Protein 4OKX (pdb70)

Nearest PDB structures (foldseek):
  1z95-assembly1_A  TM=1.003E+00  e=2.872E-34  Homo sapiens
  4okb-assembly1_A  TM=1.003E+00  e=5.045E-34  Homo sapiens
  2axa-assembly1_A  TM=1.001E+00  e=6.379E-34  Homo sapiens
  3rll-assembly1_A  TM=1.000E+00  e=1.631E-33  Homo sapiens
  2q7i-assembly1_A  TM=9.986E-01  e=6.989E-33  Homo sapiens

CATH classification: 1.10.565.10

Structure (mmCIF, N/CA/C/O backbone):
data_4OKX
#
_entry.id   4OKX
#
_cell.length_a   55.861
_cell.length_b   66.674
_cell.length_c   70.291
_cell.angle_alpha   90.00
_cell.angle_beta   90.00
_cell.angle_gamma   90.00
#
_symmetry.space_group_name_H-M   'P 21 21 21'
#
loop_
_entity.id
_entity.type
_entity.pdbx_description
1 polymer 'Androgen receptor'
2 polymer 'co-regulator peptide'
3 non-polymer 'SULFATE ION'
4 non-polymer R-BICALUTAMIDE
5 water water
#
loop_
_atom_site.group_PDB
_atom_site.id
_atom_site.type_symbol
_atom_site.label_atom_id
_atom_site.label_alt_id
_atom_site.label_comp_id
_atom_site.label_asym_id
_atom_site.label_entity_id
_atom_site.label_seq_id
_atom_site.pdbx_PDB_ins_code
_atom_site.Cartn_x
_atom_site.Cartn_y
_atom_site.Cartn_z
_atom_site.occupancy
_atom_site.B_iso_or_equiv
_atom_site.auth_seq_id
_atom_site.auth_comp_id
_atom_site.auth_asym_id
_atom_site.auth_atom_id
_atom_site.pdbx_PDB_model_num
ATOM 1 N N . PRO A 1 2 ? 10.627 27.158 20.808 1.00 43.45 671 PRO A N 1
ATOM 2 C CA . PRO A 1 2 ? 10.923 25.756 20.577 1.00 38.45 671 PRO A CA 1
ATOM 3 C C . PRO A 1 2 ? 12.460 25.573 20.681 1.00 44.37 671 PRO A C 1
ATOM 4 O O . PRO A 1 2 ? 13.162 25.565 19.664 1.00 41.07 671 PRO A O 1
ATOM 8 N N . ILE A 1 3 ? 12.972 25.497 21.903 1.00 38.89 672 ILE A N 1
ATOM 9 C CA . ILE A 1 3 ? 14.425 25.561 22.125 1.00 42.36 672 ILE A CA 1
ATOM 10 C C . ILE A 1 3 ? 15.110 24.294 21.634 1.00 37.58 672 ILE A C 1
ATOM 11 O O . ILE A 1 3 ? 16.196 24.313 21.058 1.00 31.29 672 ILE A O 1
ATOM 16 N N . PHE A 1 4 ? 14.453 23.182 21.863 1.00 37.51 673 PHE A N 1
ATOM 17 C CA . PHE A 1 4 ? 15.075 21.896 21.569 1.00 38.78 673 PHE A CA 1
ATOM 18 C C . PHE A 1 4 ? 15.248 21.706 20.051 1.00 29.32 673 PHE A C 1
ATOM 19 O O . PHE A 1 4 ? 16.230 21.209 19.582 1.00 35.02 673 PHE A O 1
ATOM 27 N N . LEU A 1 5 ? 14.275 22.174 19.298 1.00 32.56 674 LEU A N 1
ATOM 28 C CA . LEU A 1 5 ? 14.245 22.060 17.858 1.00 34.54 674 LEU A CA 1
ATOM 29 C C . LEU A 1 5 ? 15.171 23.055 17.185 1.00 34.55 674 LEU A C 1
ATOM 30 O O . LEU A 1 5 ? 15.761 22.762 16.132 1.00 29.93 674 LEU A O 1
ATOM 35 N N . ASN A 1 6 ? 15.223 24.247 17.753 1.00 30.87 675 ASN A N 1
ATOM 36 C CA . ASN A 1 6 ? 16.208 25.259 17.349 1.00 33.64 675 ASN A CA 1
ATOM 37 C C . ASN A 1 6 ? 17.578 24.602 17.274 1.00 28.97 675 ASN A C 1
ATOM 38 O O . ASN A 1 6 ? 18.243 24.712 16.286 1.00 32.25 675 ASN A O 1
ATOM 43 N N . VAL A 1 7 ? 17.964 23.929 18.366 1.00 26.85 676 VAL A N 1
ATOM 44 C CA . VAL A 1 7 ? 19.259 23.318 18.527 1.00 25.78 676 VAL A CA 1
ATOM 45 C C . VAL A 1 7 ? 19.444 22.192 17.483 1.00 25.39 676 VAL A C 1
ATOM 46 O O . VAL A 1 7 ? 20.480 22.145 16.812 1.00 28.06 676 VAL A O 1
ATOM 50 N N . LEU A 1 8 ? 18.442 21.328 17.326 1.00 28.32 677 LEU A N 1
ATOM 51 C CA . LEU A 1 8 ? 18.492 20.237 16.324 1.00 27.41 677 LEU A CA 1
ATOM 52 C C . LEU A 1 8 ? 18.719 20.788 14.929 1.00 25.82 677 LEU A C 1
ATOM 53 O O . LEU A 1 8 ? 19.535 20.282 14.206 1.00 23.81 677 LEU A O 1
ATOM 58 N N . GLU A 1 9 ? 18.028 21.862 14.575 1.00 29.85 678 GLU A N 1
ATOM 59 C CA . GLU A 1 9 ? 18.180 22.497 13.264 1.00 31.43 678 GLU A CA 1
ATOM 60 C C . GLU A 1 9 ? 19.585 23.084 13.115 1.00 28.41 678 GLU A C 1
ATOM 61 O O . GLU A 1 9 ? 20.238 22.797 12.126 1.00 27.88 678 GLU A O 1
ATOM 67 N N . ALA A 1 10 ? 20.109 23.727 14.167 1.00 29.16 679 ALA A N 1
ATOM 68 C CA . ALA A 1 10 ? 21.398 24.406 14.118 1.00 27.46 679 ALA A CA 1
ATOM 69 C C . ALA A 1 10 ? 22.604 23.457 13.988 1.00 29.49 679 ALA A C 1
ATOM 70 O O . ALA A 1 10 ? 23.634 23.793 13.368 1.00 23.51 679 ALA A O 1
ATOM 72 N N . ILE A 1 11 ? 22.505 22.262 14.593 1.00 29.94 680 ILE A N 1
ATOM 73 C CA . ILE A 1 11 ? 23.647 21.310 14.580 1.00 25.51 680 ILE A CA 1
ATOM 74 C C . ILE A 1 11 ? 23.637 20.293 13.435 1.00 26.46 680 ILE A C 1
ATOM 75 O O . ILE A 1 11 ? 24.562 19.455 13.312 1.00 25.52 680 ILE A O 1
ATOM 80 N N . GLU A 1 12 ? 22.599 20.350 12.605 1.00 28.00 681 GLU A N 1
ATOM 81 C CA . GLU A 1 12 ? 22.345 19.267 11.627 1.00 29.59 681 GLU A CA 1
ATOM 82 C C . GLU A 1 12 ? 23.454 19.311 10.570 1.00 31.73 681 GLU A C 1
ATOM 83 O O . GLU A 1 12 ? 23.739 20.380 10.028 1.00 35.04 681 GLU A O 1
ATOM 89 N N . PRO A 1 13 ? 24.110 18.181 10.294 1.00 29.28 682 PRO A N 1
ATOM 90 C CA . PRO A 1 13 ? 25.214 18.283 9.353 1.00 29.98 682 PRO A CA 1
ATOM 91 C C . PRO A 1 13 ? 24.737 18.719 7.965 1.00 30.32 682 PRO A C 1
ATOM 92 O O . P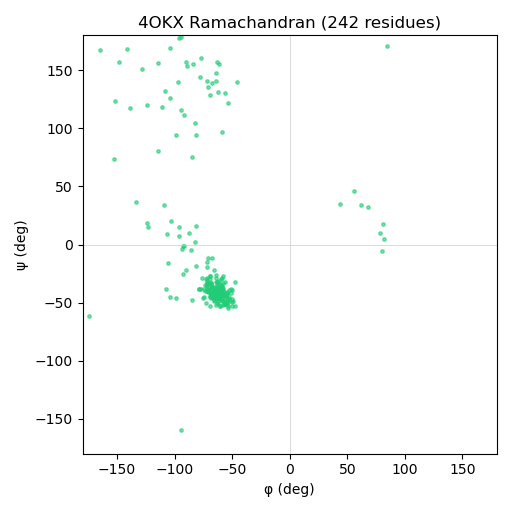RO A 1 13 ? 23.584 18.514 7.639 1.00 30.38 682 PRO A O 1
ATOM 96 N N . GLY A 1 14 ? 25.636 19.292 7.179 1.00 28.38 683 GLY A N 1
ATOM 97 C CA . GLY A 1 14 ? 25.363 19.632 5.818 1.00 31.95 683 GLY A CA 1
ATOM 98 C C . GLY A 1 14 ? 25.824 18.502 4.939 1.00 32.89 683 GLY A C 1
ATOM 99 O O . GLY A 1 14 ? 26.028 17.392 5.413 1.00 28.98 683 GLY A O 1
ATOM 100 N N . VAL A 1 15 ? 26.022 18.827 3.670 1.00 34.42 684 VAL A N 1
ATOM 101 C CA . VAL A 1 15 ? 26.418 17.895 2.581 1.00 33.31 684 VAL A CA 1
ATOM 102 C C . VAL A 1 15 ? 27.760 17.219 2.758 1.00 30.31 684 VAL A C 1
ATOM 103 O O . VAL A 1 15 ? 28.730 17.839 3.136 1.00 32.83 684 VAL A O 1
ATOM 107 N N . VAL A 1 16 ? 27.790 15.903 2.574 1.00 28.96 685 VAL A N 1
ATOM 108 C CA . VAL A 1 16 ? 29.008 15.115 2.646 1.00 24.21 685 VAL A CA 1
ATOM 109 C C . VAL A 1 16 ? 29.121 14.375 1.302 1.00 24.56 685 VAL A C 1
ATOM 110 O O . VAL A 1 16 ? 28.223 13.634 0.919 1.00 22.09 685 VAL A O 1
ATOM 114 N N . CYS A 1 17 ? 30.193 14.618 0.567 1.00 22.92 686 CYS A N 1
ATOM 115 C CA . CYS A 1 17 ? 30.522 13.889 -0.613 1.00 26.77 686 CYS A CA 1
ATOM 116 C C . CYS A 1 17 ? 31.418 12.657 -0.244 1.00 26.97 686 CYS A C 1
ATOM 117 O O . CYS A 1 17 ? 32.049 12.595 0.828 1.00 25.01 686 CYS A O 1
ATOM 120 N N . ALA A 1 18 ? 31.389 11.678 -1.125 1.00 25.01 687 ALA A N 1
ATOM 121 C CA . ALA A 1 18 ? 32.057 10.404 -0.980 1.00 27.41 687 ALA A CA 1
ATOM 122 C C . ALA A 1 18 ? 33.425 10.448 -1.613 1.00 28.30 687 ALA A C 1
ATOM 123 O O . ALA A 1 18 ? 34.266 9.674 -1.246 1.00 29.58 687 ALA A O 1
ATOM 125 N N . GLY A 1 19 ? 33.622 11.318 -2.594 1.00 30.95 688 GLY A N 1
ATOM 126 C CA . GLY A 1 19 ? 34.872 11.344 -3.345 1.00 30.83 688 GLY A CA 1
ATOM 127 C C . GLY A 1 19 ? 34.939 10.293 -4.445 1.00 35.06 688 GLY A C 1
ATOM 128 O O . GLY A 1 19 ? 36.035 9.988 -4.943 1.00 31.05 688 GLY A O 1
ATOM 129 N N . HIS A 1 20 ? 33.771 9.746 -4.830 1.00 31.82 689 HIS A N 1
ATOM 130 C CA . HIS A 1 20 ? 33.703 8.661 -5.798 1.00 31.15 689 HIS A CA 1
ATOM 131 C C . HIS A 1 20 ? 34.053 9.111 -7.225 1.00 30.63 689 HIS A C 1
ATOM 132 O O . HIS A 1 20 ? 33.570 10.151 -7.672 1.00 26.75 689 HIS A O 1
ATOM 139 N N . ASP A 1 21 ? 34.866 8.337 -7.951 1.00 33.01 690 ASP A N 1
ATOM 140 C CA . ASP A 1 21 ? 35.154 8.714 -9.359 1.00 39.96 690 ASP A CA 1
ATOM 141 C C . ASP A 1 21 ? 34.006 8.208 -10.236 1.00 36.71 690 ASP A C 1
ATOM 142 O O . ASP A 1 21 ? 33.897 7.013 -10.492 1.00 36.38 690 ASP A O 1
ATOM 147 N N . ASN A 1 22 ? 33.134 9.107 -10.674 1.00 42.00 691 ASN A N 1
ATOM 148 C CA . ASN A 1 22 ? 31.950 8.688 -11.452 1.00 43.74 691 ASN A CA 1
ATOM 149 C C . ASN A 1 22 ? 32.280 8.443 -12.953 1.00 47.33 691 ASN A C 1
ATOM 150 O O . ASN A 1 22 ? 31.388 8.400 -13.777 1.00 49.83 691 ASN A O 1
ATOM 155 N N . ASN A 1 23 ? 33.549 8.312 -13.303 1.00 49.29 692 ASN A N 1
ATOM 156 C CA . ASN A 1 23 ? 33.962 7.928 -14.667 1.00 54.04 692 ASN A CA 1
ATOM 157 C C . ASN A 1 23 ? 34.458 6.494 -14.718 1.00 51.99 692 ASN A C 1
ATOM 158 O O . ASN A 1 23 ? 34.630 5.931 -15.797 1.00 54.22 692 ASN A O 1
ATOM 163 N N . GLN A 1 24 ? 34.766 5.922 -13.567 1.00 48.58 693 GLN A N 1
ATOM 164 C CA . GLN A 1 24 ? 35.096 4.503 -13.543 1.00 56.30 693 GLN A CA 1
ATOM 165 C C . GLN A 1 24 ? 33.761 3.798 -13.648 1.00 51.08 693 GLN A C 1
ATOM 166 O O . GLN A 1 24 ? 32.716 4.412 -13.382 1.00 43.15 693 GLN A O 1
ATOM 172 N N . PRO A 1 25 ? 33.776 2.518 -14.043 1.00 46.99 694 PRO A N 1
ATOM 173 C CA . PRO A 1 25 ? 32.489 1.926 -14.195 1.00 49.23 694 PRO A CA 1
ATOM 174 C C . PRO A 1 25 ? 32.066 1.308 -12.879 1.00 45.07 694 PRO A C 1
ATOM 175 O O . PRO A 1 25 ? 32.878 0.931 -12.031 1.00 48.72 694 PRO A O 1
ATOM 179 N N . ASP A 1 26 ? 30.777 1.214 -12.699 1.00 47.09 695 ASP A N 1
ATOM 180 C CA . ASP A 1 26 ? 30.257 0.657 -11.488 1.00 42.16 695 ASP A CA 1
ATOM 181 C C . ASP A 1 26 ? 30.737 -0.766 -11.277 1.00 50.08 695 ASP A C 1
ATOM 182 O O . ASP A 1 26 ? 30.204 -1.706 -11.866 1.00 56.90 695 ASP A O 1
ATOM 187 N N . SER A 1 27 ? 31.789 -0.891 -10.475 1.00 48.53 696 SER A N 1
ATOM 188 C CA . SER A 1 27 ? 32.310 -2.182 -10.042 1.00 44.68 696 SER A CA 1
ATOM 189 C C . SER A 1 27 ? 32.105 -2.309 -8.537 1.00 47.28 696 SER A C 1
ATOM 190 O O . SER A 1 27 ? 31.973 -1.296 -7.819 1.00 37.12 696 SER A O 1
ATOM 193 N N . PHE A 1 28 ? 32.049 -3.547 -8.064 1.00 46.01 697 PHE A N 1
ATOM 194 C CA . PHE A 1 28 ? 31.848 -3.822 -6.654 1.00 44.02 697 PHE A CA 1
ATOM 195 C C . PHE A 1 28 ? 32.880 -3.109 -5.792 1.00 42.46 697 PHE A C 1
ATOM 196 O O . PHE A 1 28 ? 32.537 -2.486 -4.785 1.00 38.80 697 PHE A O 1
ATOM 204 N N . ALA A 1 29 ? 34.137 -3.196 -6.217 1.00 39.98 698 ALA A N 1
ATOM 205 C CA . ALA A 1 29 ? 35.253 -2.770 -5.424 1.00 42.08 698 ALA A CA 1
ATOM 206 C C . ALA A 1 29 ? 35.277 -1.244 -5.338 1.00 40.94 698 ALA A C 1
ATOM 207 O O . ALA A 1 29 ? 35.520 -0.666 -4.270 1.00 36.96 698 ALA A O 1
ATOM 209 N N . ALA A 1 30 ? 34.975 -0.605 -6.461 1.00 40.62 699 ALA A N 1
ATOM 210 C CA . ALA A 1 30 ? 34.915 0.850 -6.559 1.00 38.47 699 ALA A CA 1
ATOM 211 C C . ALA A 1 30 ? 33.751 1.407 -5.767 1.00 36.40 699 ALA A C 1
ATOM 212 O O . ALA A 1 30 ? 33.893 2.428 -5.059 1.00 35.88 699 ALA A O 1
ATOM 214 N N . LEU A 1 31 ? 32.590 0.764 -5.883 1.00 34.71 700 LEU A N 1
ATOM 215 C CA . LEU A 1 31 ? 31.416 1.300 -5.235 1.00 33.61 700 LEU A CA 1
ATOM 216 C C . LEU A 1 31 ? 31.592 1.149 -3.726 1.00 33.33 700 LEU A C 1
ATOM 217 O O . LEU A 1 31 ? 31.346 2.076 -2.993 1.00 27.86 700 LEU A O 1
ATOM 222 N N . LEU A 1 32 ? 32.049 -0.022 -3.282 1.00 30.59 701 LEU A N 1
ATOM 223 C CA . LEU A 1 32 ? 32.190 -0.241 -1.865 1.00 33.81 701 LEU A CA 1
ATOM 224 C C . LEU A 1 32 ? 33.347 0.512 -1.223 1.00 29.08 701 LEU A C 1
ATOM 225 O O . LEU A 1 32 ? 33.251 0.860 -0.069 1.00 29.34 701 LEU A O 1
ATOM 230 N N . SER A 1 33 ? 34.411 0.765 -1.976 1.00 29.83 702 SER A N 1
ATOM 231 C CA . SER A 1 33 ? 35.510 1.542 -1.479 1.00 31.46 702 SER A CA 1
ATOM 232 C C . SER A 1 33 ? 35.056 2.994 -1.244 1.00 30.42 702 SER A C 1
ATOM 233 O O . SER A 1 33 ? 35.380 3.547 -0.228 1.00 26.82 702 SER A O 1
ATOM 236 N N . SER A 1 34 ? 34.232 3.561 -2.124 1.00 29.25 703 SER A N 1
ATOM 237 C CA . SER A 1 34 ? 33.657 4.853 -1.871 1.00 26.58 703 SER A CA 1
ATOM 238 C C . SER A 1 34 ? 32.640 4.818 -0.746 1.00 25.07 703 SER A C 1
ATOM 239 O O . SER A 1 34 ? 32.620 5.717 0.037 1.00 22.72 703 SER A O 1
ATOM 242 N N . LEU A 1 35 ? 31.816 3.773 -0.653 1.00 23.27 704 LEU A N 1
ATOM 243 C CA . LEU A 1 35 ? 30.887 3.685 0.465 1.00 24.96 704 LEU A CA 1
ATOM 244 C C . LEU A 1 35 ? 31.592 3.658 1.827 1.00 24.43 704 LEU A C 1
ATOM 245 O O . LEU A 1 35 ? 31.112 4.228 2.790 1.00 19.85 704 LEU A O 1
ATOM 250 N N . ASN A 1 36 ? 32.695 2.935 1.899 1.00 26.35 705 ASN A N 1
ATOM 251 C CA . ASN A 1 36 ? 33.507 2.849 3.116 1.00 25.41 705 ASN A CA 1
ATOM 252 C C . ASN A 1 36 ? 34.144 4.196 3.420 1.00 23.37 705 ASN A C 1
ATOM 253 O O . ASN A 1 36 ? 34.179 4.629 4.558 1.00 23.96 705 ASN A O 1
ATOM 258 N N . GLU A 1 37 ? 34.622 4.871 2.403 1.00 25.91 706 GLU A N 1
ATOM 259 C CA . GLU A 1 37 ? 35.147 6.227 2.608 1.00 26.42 706 GLU A CA 1
ATOM 260 C C . GLU A 1 37 ? 34.058 7.19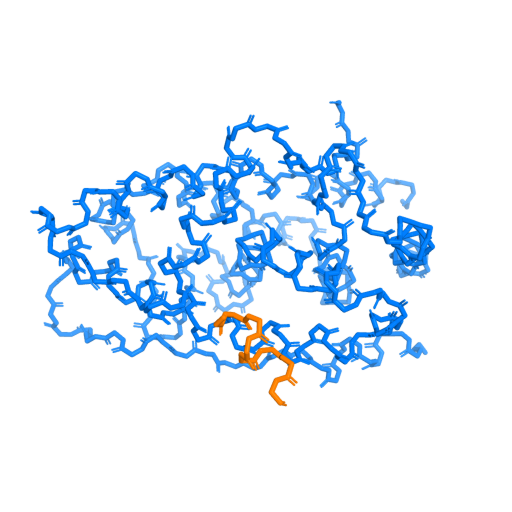4 3.075 1.00 25.68 706 GLU A C 1
ATOM 261 O O . GLU A 1 37 ? 34.288 8.008 3.980 1.00 21.53 706 GLU A O 1
ATOM 267 N N . LEU A 1 38 ? 32.876 7.114 2.465 1.00 23.72 707 LEU A N 1
ATOM 268 C CA . LEU A 1 38 ? 31.756 7.976 2.847 1.00 22.83 707 LEU A CA 1
ATOM 269 C C . LEU A 1 38 ? 31.361 7.686 4.256 1.00 25.00 707 LEU A C 1
ATOM 270 O O . LEU A 1 38 ? 31.044 8.607 5.011 1.00 23.61 707 LEU A O 1
ATOM 275 N N . GLY A 1 39 ? 31.443 6.400 4.647 1.00 21.06 708 GLY A N 1
ATOM 276 C CA . GLY A 1 39 ? 31.097 6.024 6.005 1.00 21.77 708 GLY A CA 1
ATOM 277 C C . GLY A 1 39 ? 31.990 6.744 7.013 1.00 21.42 708 GLY A C 1
ATOM 278 O O . GLY A 1 39 ? 31.495 7.234 8.009 1.00 24.07 708 GLY A O 1
ATOM 279 N N . GLU A 1 40 ? 33.290 6.836 6.751 1.00 23.65 709 GLU A N 1
ATOM 280 C CA . GLU A 1 40 ? 34.198 7.528 7.664 1.00 24.19 709 GLU A CA 1
ATOM 281 C C . GLU A 1 40 ? 33.926 9.020 7.716 1.00 22.80 709 GLU A C 1
ATOM 282 O O . GLU A 1 40 ? 34.018 9.619 8.751 1.00 23.06 709 GLU A O 1
ATOM 288 N N . ARG A 1 41 ? 33.641 9.590 6.563 1.00 23.64 710 ARG A N 1
ATOM 289 C CA . ARG A 1 41 ? 33.334 11.009 6.423 1.00 23.84 710 ARG A CA 1
ATOM 290 C C . ARG A 1 41 ? 32.073 11.345 7.127 1.00 22.27 710 ARG A C 1
ATOM 291 O O . ARG A 1 41 ? 32.026 12.344 7.876 1.00 21.85 710 ARG A O 1
ATOM 299 N N . GLN A 1 42 ? 31.068 10.474 7.028 1.00 22.76 711 GLN A N 1
ATOM 300 C CA . GLN A 1 42 ? 29.847 10.662 7.829 1.00 22.24 711 GLN A CA 1
ATOM 301 C C . GLN A 1 42 ? 30.038 10.419 9.329 1.00 22.90 711 GLN A C 1
ATOM 302 O O . GLN A 1 42 ? 29.463 11.118 10.126 1.00 22.91 711 GLN A O 1
ATOM 308 N N . LEU A 1 43 ? 30.830 9.427 9.722 1.00 22.33 712 LEU A N 1
ATOM 309 C CA . LEU A 1 43 ? 31.118 9.273 11.150 1.00 23.26 712 LEU A CA 1
ATOM 310 C C . LEU A 1 43 ? 31.652 10.634 11.735 1.00 21.92 712 LEU A C 1
ATOM 311 O O . LEU A 1 43 ? 31.206 11.104 12.779 1.00 21.50 712 LEU A O 1
ATOM 316 N N . VAL A 1 44 ? 32.564 11.259 11.014 1.00 24.55 713 VAL A N 1
ATOM 317 C CA . VAL A 1 44 ? 33.164 12.538 11.504 1.00 24.41 713 VAL A CA 1
ATOM 318 C C . VAL A 1 44 ? 32.060 13.526 11.814 1.00 23.55 713 VAL A C 1
ATOM 319 O O . VAL A 1 44 ? 32.045 14.144 12.869 1.00 21.42 713 VAL A O 1
ATOM 323 N N . HIS A 1 45 ? 31.133 13.695 10.886 1.00 25.03 714 HIS A N 1
ATOM 324 C CA . HIS A 1 45 ? 30.053 14.620 11.108 1.00 25.78 714 HIS A CA 1
ATOM 325 C C . HIS A 1 45 ? 29.105 14.158 12.195 1.00 25.37 714 HIS A C 1
ATOM 326 O O . HIS A 1 45 ? 28.503 15.011 12.895 1.00 22.03 714 HIS A O 1
ATOM 333 N N . VAL A 1 46 ? 28.892 12.837 12.315 1.00 22.59 715 VAL A N 1
ATOM 334 C CA . VAL A 1 46 ? 27.929 12.335 13.352 1.00 20.66 715 VAL A CA 1
ATOM 335 C C . VAL A 1 46 ? 28.495 12.624 14.773 1.00 20.93 715 VAL A C 1
ATOM 336 O O . VAL A 1 46 ? 27.790 13.021 15.685 1.00 22.12 715 VAL A O 1
ATOM 340 N N . VAL A 1 47 ? 29.809 12.507 14.921 1.00 23.37 716 VAL A N 1
ATOM 341 C CA . VAL A 1 47 ? 30.507 12.795 16.178 1.00 23.41 716 VAL A CA 1
ATOM 342 C C . VAL A 1 47 ? 30.316 14.269 16.617 1.00 25.31 716 VAL A C 1
ATOM 343 O O . VAL A 1 47 ? 29.824 14.565 17.730 1.00 23.63 716 VAL A O 1
ATOM 347 N N . LYS A 1 48 ? 30.623 15.177 15.712 1.00 27.37 717 LYS A N 1
ATOM 348 C CA . LYS A 1 48 ? 30.422 16.626 15.980 1.00 26.38 717 LYS A CA 1
ATOM 349 C C . LYS A 1 48 ? 28.989 16.998 16.281 1.00 25.76 717 LYS A C 1
ATOM 350 O O . LYS A 1 48 ? 28.727 17.756 17.198 1.00 26.11 717 LYS A O 1
ATOM 356 N N . TRP A 1 49 ? 28.067 16.435 15.516 1.00 23.74 718 TRP A N 1
ATOM 357 C CA . TRP A 1 49 ? 26.636 16.506 15.771 1.00 23.95 718 TRP A CA 1
ATOM 358 C C . TRP A 1 49 ? 26.278 16.039 17.160 1.00 24.06 718 TRP A C 1
ATOM 359 O O . TRP A 1 49 ? 25.652 16.742 17.933 1.00 22.17 718 TRP A O 1
ATOM 370 N N . ALA A 1 50 ? 26.689 14.849 17.495 1.00 23.06 719 ALA A N 1
ATOM 371 C CA . ALA A 1 50 ? 26.241 14.230 18.714 1.00 21.44 719 ALA A CA 1
ATOM 372 C C . ALA A 1 50 ? 26.758 14.927 19.954 1.00 24.83 719 ALA A C 1
ATOM 373 O O . ALA A 1 50 ? 26.034 15.069 20.933 1.00 25.48 719 ALA A O 1
ATOM 375 N N . LYS A 1 51 ? 28.003 15.401 19.883 1.00 24.34 720 LYS A N 1
ATOM 376 C CA . LYS A 1 51 ? 28.648 16.127 21.010 1.00 26.19 720 LYS A CA 1
ATOM 377 C C . LYS A 1 51 ? 27.964 17.464 21.307 1.00 24.99 720 LYS A C 1
ATOM 378 O O . LYS A 1 51 ? 28.021 17.936 22.415 1.00 29.88 720 LYS A O 1
ATOM 384 N N . ALA A 1 52 ? 27.248 17.999 20.336 1.00 23.85 721 ALA A N 1
ATOM 385 C CA . ALA A 1 52 ? 26.447 19.207 20.464 1.00 23.11 721 ALA A CA 1
ATOM 386 C C . ALA A 1 52 ? 24.951 18.977 20.757 1.00 25.71 721 ALA A C 1
ATOM 387 O O . ALA A 1 52 ? 24.144 19.943 20.759 1.00 23.34 721 ALA A O 1
ATOM 389 N N . LEU A 1 53 ? 24.560 17.717 21.007 1.00 21.32 722 LEU A N 1
ATOM 390 C CA . LEU A 1 53 ? 23.190 17.409 21.265 1.00 23.69 722 LEU A CA 1
ATOM 391 C C . LEU A 1 53 ? 22.826 17.786 22.659 1.00 22.14 722 LEU A C 1
ATOM 392 O O . LEU A 1 53 ? 23.595 17.582 23.560 1.00 27.26 722 LEU A O 1
ATOM 397 N N . PRO A 1 54 ? 21.603 18.268 22.868 1.00 27.35 723 PRO A N 1
ATOM 398 C CA . PRO A 1 54 ? 21.202 18.503 24.263 1.00 29.20 723 PRO A CA 1
ATOM 399 C C . PRO A 1 54 ? 21.352 17.301 25.203 1.00 29.49 723 PRO A C 1
ATOM 400 O O . PRO A 1 54 ? 20.795 16.223 24.953 1.00 25.66 723 PRO A O 1
ATOM 404 N N . GLY A 1 55 ? 22.145 17.515 26.249 1.00 26.47 724 GLY A N 1
ATOM 405 C CA . GLY A 1 55 ? 22.429 16.524 27.289 1.00 29.77 724 GLY A CA 1
ATOM 406 C C . GLY A 1 55 ? 23.463 15.452 27.023 1.00 26.73 724 GLY A C 1
ATOM 407 O O . GLY A 1 55 ? 23.743 14.665 27.904 1.00 28.70 724 GLY A O 1
ATOM 408 N N . PHE A 1 56 ? 24.019 15.367 25.805 1.00 31.25 725 PHE A N 1
ATOM 409 C CA . PHE A 1 56 ? 24.828 14.198 25.413 1.00 26.28 725 PHE A CA 1
ATOM 410 C C . PHE A 1 56 ? 26.061 14.068 26.289 1.00 33.98 725 PHE A C 1
ATOM 411 O O . PHE A 1 56 ? 26.479 12.949 26.651 1.00 30.53 725 PHE A O 1
ATOM 419 N N . ARG A 1 57 ? 26.637 15.211 26.636 1.00 35.59 726 ARG A N 1
ATOM 420 C CA . ARG A 1 57 ? 27.888 15.245 27.425 1.00 38.99 726 ARG A CA 1
ATOM 421 C C . ARG A 1 57 ? 27.688 14.815 28.883 1.00 32.78 726 ARG A C 1
ATOM 422 O O . ARG A 1 57 ? 28.679 14.575 29.563 1.00 37.45 726 ARG A O 1
ATOM 430 N N . ASN A 1 58 ? 26.427 14.700 29.315 1.00 32.97 727 ASN A N 1
ATOM 431 C CA . ASN A 1 58 ? 26.047 14.116 30.610 1.00 35.96 727 ASN A CA 1
ATOM 432 C C . ASN A 1 58 ? 26.407 12.648 30.695 1.00 34.61 727 ASN A C 1
ATOM 433 O O . ASN A 1 58 ? 26.571 12.140 31.769 1.00 37.92 727 ASN A O 1
ATOM 438 N N . LEU A 1 59 ? 26.486 11.967 29.551 1.00 34.23 728 LEU A N 1
ATOM 439 C CA . LEU A 1 59 ? 26.950 10.590 29.481 1.00 33.19 728 LEU A CA 1
ATOM 440 C C . LEU A 1 59 ? 28.433 10.460 29.824 1.00 35.94 728 LEU A C 1
ATOM 441 O O . LEU A 1 59 ? 29.251 11.239 29.331 1.00 37.92 728 LEU A O 1
ATOM 446 N N . HIS A 1 60 ? 28.770 9.424 30.586 1.00 35.65 729 HIS A N 1
ATOM 447 C CA . HIS A 1 60 ? 30.134 8.973 30.669 1.00 36.28 729 HIS A CA 1
ATOM 448 C C . HIS A 1 60 ? 30.747 8.901 29.256 1.00 38.37 729 HIS A C 1
ATOM 449 O O . HIS A 1 60 ? 30.108 8.458 28.292 1.00 31.77 729 HIS A O 1
ATOM 456 N N . VAL A 1 61 ? 31.999 9.309 29.159 1.00 34.36 730 VAL A N 1
ATOM 457 C CA . VAL A 1 61 ? 32.675 9.462 27.894 1.00 38.90 730 VAL A CA 1
ATOM 458 C C . VAL A 1 61 ? 32.728 8.161 27.134 1.00 41.07 730 VAL A C 1
ATOM 459 O O . VAL A 1 61 ? 32.682 8.163 25.905 1.00 39.22 730 VAL A O 1
ATOM 463 N N . ASP A 1 62 ? 32.872 7.052 27.863 1.00 37.12 731 ASP A N 1
ATOM 464 C CA . ASP A 1 62 ? 32.956 5.761 27.206 1.00 38.91 731 ASP A CA 1
ATOM 465 C C . ASP A 1 62 ? 31.600 5.383 26.592 1.00 33.23 731 ASP A C 1
ATOM 466 O O . ASP A 1 62 ? 31.560 4.636 25.623 1.00 28.53 731 ASP A O 1
ATOM 471 N N . ASP A 1 63 ? 30.530 5.859 27.217 1.00 30.27 732 ASP A N 1
ATOM 472 C CA . ASP A 1 63 ? 29.185 5.551 26.781 1.00 29.63 732 ASP A CA 1
ATOM 473 C C . ASP A 1 63 ? 28.834 6.427 25.570 1.00 28.68 732 ASP A C 1
ATOM 474 O O . ASP A 1 63 ? 28.168 5.953 24.658 1.00 30.06 732 ASP A O 1
ATOM 479 N N . GLN A 1 64 ? 29.271 7.681 25.576 1.00 25.32 733 GLN A N 1
ATOM 480 C CA . GLN A 1 64 ? 29.208 8.518 24.393 1.00 26.66 733 GLN A CA 1
ATOM 481 C C . GLN A 1 64 ? 29.808 7.799 23.187 1.00 27.52 733 GLN A C 1
ATOM 482 O O . GLN A 1 64 ? 29.182 7.697 22.143 1.00 25.65 733 GLN A O 1
ATOM 488 N N . MET A 1 65 ? 31.029 7.304 23.327 1.00 26.49 734 MET A N 1
ATOM 489 C CA . MET A 1 65 ? 31.714 6.645 22.228 1.00 29.15 734 MET A CA 1
ATOM 490 C C . MET A 1 65 ? 31.013 5.377 21.764 1.00 26.84 734 MET A C 1
ATOM 491 O O . MET A 1 65 ? 30.951 5.123 20.569 1.00 23.93 734 MET A O 1
ATOM 496 N N . ALA A 1 66 ? 30.529 4.585 22.705 1.00 24.67 735 ALA A N 1
ATOM 497 C CA . ALA A 1 66 ? 29.852 3.336 22.393 1.00 24.21 735 ALA A CA 1
ATOM 498 C C . ALA A 1 66 ? 28.556 3.584 21.618 1.00 23.57 735 ALA A C 1
ATOM 499 O O . ALA A 1 66 ? 28.288 2.942 20.630 1.00 23.89 735 ALA A O 1
ATOM 501 N N . VAL A 1 67 ? 27.723 4.454 22.165 1.00 22.83 736 VAL A N 1
ATOM 502 C CA . VAL A 1 67 ? 26.393 4.756 21.611 1.00 23.84 736 VAL A CA 1
ATOM 503 C C . VAL A 1 67 ? 26.542 5.281 20.176 1.00 23.87 736 VAL A C 1
ATOM 504 O O . VAL A 1 67 ? 25.752 4.923 19.288 1.00 22.20 736 VAL A O 1
ATOM 508 N N . ILE A 1 68 ? 27.556 6.115 19.930 1.00 20.58 737 ILE A N 1
ATOM 509 C CA . ILE A 1 68 ? 27.815 6.610 18.557 1.00 22.17 737 ILE A CA 1
ATOM 510 C C . ILE A 1 68 ? 28.235 5.465 17.663 1.00 22.70 737 ILE A C 1
ATOM 511 O O . ILE A 1 68 ? 27.736 5.313 16.540 1.00 22.92 737 ILE A O 1
ATOM 516 N N . GLN A 1 69 ? 29.178 4.636 18.124 1.00 22.45 738 GLN A N 1
ATOM 517 C CA . GLN A 1 69 ? 29.600 3.528 17.285 1.00 22.36 738 GLN A CA 1
ATOM 518 C C . GLN A 1 69 ? 28.501 2.488 17.023 1.00 20.95 738 GLN A C 1
ATOM 519 O O . GLN A 1 69 ? 28.359 2.021 15.896 1.00 23.53 738 GLN A O 1
ATOM 525 N N . TYR A 1 70 ? 27.678 2.174 18.005 1.00 22.77 739 TYR A N 1
ATOM 526 C CA . TYR A 1 70 ? 26.621 1.165 17.818 1.00 23.55 739 TYR A CA 1
ATOM 527 C C . TYR A 1 70 ? 25.529 1.666 16.898 1.00 25.17 739 TYR A C 1
ATOM 528 O O . TYR A 1 70 ? 25.005 0.943 16.057 1.00 24.64 739 TYR A O 1
ATOM 537 N N . SER A 1 71 ? 25.162 2.927 17.058 1.00 23.97 740 SER A N 1
ATOM 538 C CA . SER A 1 71 ? 24.038 3.448 16.301 1.00 22.15 740 SER A CA 1
ATOM 539 C C . SER A 1 71 ? 24.389 4.119 14.951 1.00 22.32 740 SER A C 1
ATOM 540 O O . SER A 1 71 ? 23.448 4.529 14.220 1.00 23.14 740 SER A O 1
ATOM 543 N N . LEU A 1 72 ? 25.679 4.183 14.607 1.00 19.79 741 LEU A N 1
ATOM 544 C CA . LEU A 1 72 ? 26.150 4.888 13.415 1.00 20.07 741 LEU A CA 1
ATOM 545 C C . LEU A 1 72 ? 25.430 4.388 12.142 1.00 23.28 741 LEU A C 1
ATOM 546 O O . LEU A 1 72 ? 24.998 5.204 11.353 1.00 22.34 741 LEU A O 1
ATOM 551 N N . MET A 1 73 ? 25.399 3.074 11.911 1.00 21.94 742 MET A N 1
ATOM 552 C CA . MET A 1 73 ? 24.690 2.508 10.712 1.00 22.19 742 MET A CA 1
ATOM 553 C C . MET A 1 73 ? 23.257 3.029 10.545 1.00 20.55 742 MET A C 1
ATOM 554 O O . MET A 1 73 ? 22.888 3.518 9.450 1.00 20.70 742 MET A O 1
ATOM 559 N N . GLY A 1 74 ? 22.493 2.960 11.641 1.00 19.70 743 GLY A N 1
ATOM 560 C CA . GLY A 1 74 ? 21.107 3.357 11.710 1.00 20.36 743 GLY A CA 1
ATOM 561 C C . GLY A 1 74 ? 20.904 4.838 11.444 1.00 20.29 743 GLY A C 1
ATOM 562 O O . GLY A 1 74 ? 19.958 5.277 10.726 1.00 22.21 743 GLY A O 1
ATOM 563 N N . LEU A 1 75 ? 21.794 5.627 12.016 1.00 18.40 744 LEU A N 1
ATOM 564 C CA . LEU A 1 75 ? 21.741 7.066 11.822 1.00 18.15 744 LEU A CA 1
ATOM 565 C C . LEU A 1 75 ? 21.964 7.363 10.367 1.00 17.72 744 LEU A C 1
ATOM 566 O O . LEU A 1 75 ? 21.259 8.218 9.817 1.00 20.46 744 LEU A O 1
ATOM 571 N N . MET A 1 76 ? 22.899 6.671 9.748 1.00 18.54 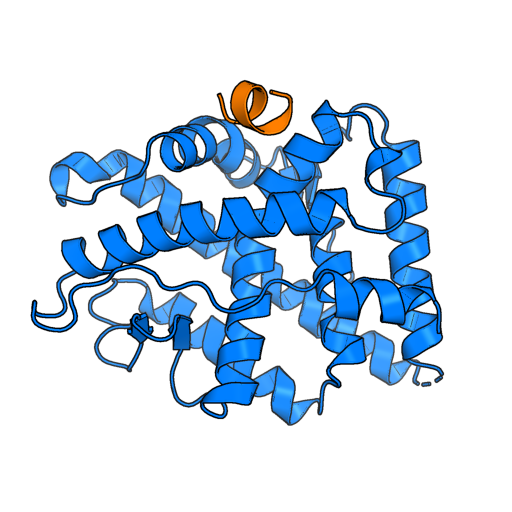745 MET A N 1
ATOM 572 C CA . MET A 1 76 ? 23.241 6.938 8.367 1.00 21.59 745 MET A CA 1
ATOM 573 C C . MET A 1 76 ? 22.134 6.464 7.391 1.00 21.49 745 MET A C 1
ATOM 574 O O . MET A 1 76 ? 21.864 7.138 6.410 1.00 17.65 745 MET A O 1
ATOM 579 N N . VAL A 1 77 ? 21.480 5.330 7.728 1.00 18.77 746 VAL A N 1
ATOM 580 C CA . VAL A 1 77 ? 20.423 4.816 6.961 1.00 18.62 746 VAL A CA 1
ATOM 581 C C . VAL A 1 77 ? 19.270 5.742 6.995 1.00 21.85 746 VAL A C 1
ATOM 582 O O . VAL A 1 77 ? 18.732 6.016 5.941 1.00 23.90 746 VAL A O 1
ATOM 586 N N . PHE A 1 78 ? 18.880 6.200 8.182 1.00 20.64 747 PHE A N 1
ATOM 587 C CA . PHE A 1 78 ? 17.733 7.058 8.354 1.00 19.63 747 PHE A CA 1
ATOM 588 C C . PHE A 1 78 ? 17.920 8.436 7.683 1.00 24.26 747 PHE A C 1
ATOM 589 O O . PHE A 1 78 ? 16.988 8.986 7.028 1.00 21.88 747 PHE A O 1
ATOM 597 N N . ALA A 1 79 ? 19.137 8.990 7.792 1.00 23.53 748 ALA A N 1
ATOM 598 C CA . ALA A 1 79 ? 19.394 10.277 7.195 1.00 22.09 748 ALA A CA 1
ATOM 599 C C . ALA A 1 79 ? 19.446 10.077 5.681 1.00 24.00 748 ALA A C 1
ATOM 600 O O . ALA A 1 79 ? 19.043 10.935 4.936 1.00 26.20 748 ALA A O 1
ATOM 602 N N . MET A 1 80 ? 19.948 8.955 5.224 1.00 24.68 749 MET A N 1
ATOM 603 C CA . MET A 1 80 ? 20.051 8.757 3.799 1.00 29.35 749 MET A CA 1
ATOM 604 C C . MET A 1 80 ? 18.657 8.622 3.193 1.00 34.51 749 MET A C 1
ATOM 605 O O . MET A 1 80 ? 18.400 9.182 2.113 1.00 26.35 749 MET A O 1
ATOM 610 N N . GLY A 1 81 ? 17.755 7.901 3.890 1.00 30.23 750 GLY A N 1
ATOM 611 C CA . GLY A 1 81 ? 16.390 7.773 3.424 1.00 33.16 750 GLY A CA 1
ATOM 612 C C . GLY A 1 81 ? 15.720 9.115 3.279 1.00 30.99 750 GLY A C 1
ATOM 613 O O . GLY A 1 81 ? 15.009 9.360 2.280 1.00 28.49 750 GLY A O 1
ATOM 614 N N . TRP A 1 82 ? 15.968 10.000 4.245 1.00 30.11 751 TRP A N 1
ATOM 615 C CA . TRP A 1 82 ? 15.454 11.359 4.199 1.00 29.84 751 TRP A CA 1
ATOM 616 C C . TRP A 1 82 ? 15.993 12.137 3.005 1.00 34.74 751 TRP A C 1
ATOM 617 O O . TRP A 1 82 ? 15.212 12.801 2.306 1.00 29.12 751 TRP A O 1
ATOM 628 N N . ARG A 1 83 ? 17.320 12.115 2.822 1.00 30.88 752 ARG A N 1
ATOM 629 C CA . ARG A 1 83 ? 17.934 12.771 1.662 1.00 32.43 752 ARG A CA 1
ATOM 630 C C . ARG A 1 83 ? 17.342 12.296 0.359 1.00 28.74 752 ARG A C 1
ATOM 631 O O . ARG A 1 83 ? 17.186 13.077 -0.571 1.00 32.70 752 ARG A O 1
ATOM 639 N N . SER A 1 84 ? 17.129 10.990 0.265 1.00 32.61 753 SER A N 1
ATOM 640 C CA . SER A 1 84 ? 16.603 10.369 -0.935 1.00 31.95 753 SER A CA 1
ATOM 641 C C . SER A 1 84 ? 15.193 10.897 -1.263 1.00 38.77 753 SER A C 1
ATOM 642 O O . SER A 1 84 ? 14.833 11.047 -2.457 1.00 35.99 753 SER A O 1
ATOM 645 N N . PHE A 1 85 ? 14.425 11.140 -0.196 1.00 35.45 754 PHE A N 1
ATOM 646 C CA . PHE A 1 85 ? 13.098 11.709 -0.241 1.00 37.51 754 PHE A CA 1
ATOM 647 C C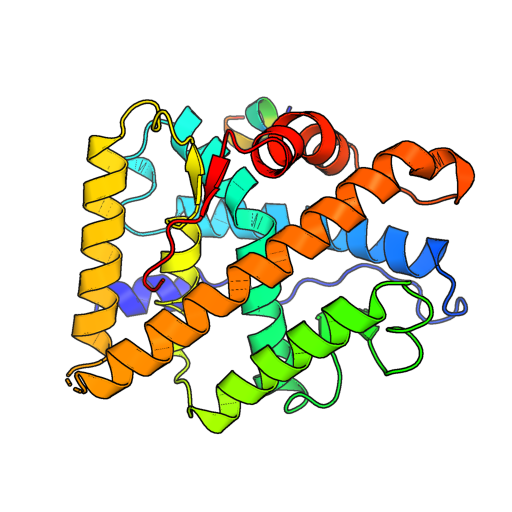 . PHE A 1 85 ? 13.104 13.168 -0.648 1.00 44.37 754 PHE A C 1
ATOM 648 O O . PHE A 1 85 ? 12.390 13.551 -1.551 1.00 48.75 754 PHE A O 1
ATOM 656 N N . THR A 1 86 ? 13.887 14.001 0.032 1.00 44.30 755 THR A N 1
ATOM 657 C CA . THR A 1 86 ? 13.755 15.409 -0.189 1.00 46.69 755 THR A CA 1
ATOM 658 C C . THR A 1 86 ? 14.511 15.827 -1.443 1.00 45.35 755 THR A C 1
ATOM 659 O O . THR A 1 86 ? 14.285 16.911 -1.923 1.00 45.94 755 THR A O 1
ATOM 663 N N . ASN A 1 87 ? 15.445 15.014 -1.928 1.00 46.70 756 ASN A N 1
ATOM 664 C CA . ASN A 1 87 ? 16.267 15.415 -3.076 1.00 43.02 756 ASN A CA 1
ATOM 665 C C . ASN A 1 87 ? 15.733 14.814 -4.343 1.00 39.88 756 ASN A C 1
ATOM 666 O O . ASN A 1 87 ? 15.649 15.485 -5.362 1.00 47.54 756 ASN A O 1
ATOM 671 N N . VAL A 1 88 ? 15.416 13.535 -4.304 1.00 37.30 757 VAL A N 1
ATOM 672 C CA . VAL A 1 88 ? 15.055 12.822 -5.512 1.00 41.40 757 VAL A CA 1
ATOM 673 C C . VAL A 1 88 ? 13.711 12.188 -5.357 1.00 38.98 757 VAL A C 1
ATOM 674 O O . VAL A 1 88 ? 13.374 11.293 -6.093 1.00 35.71 757 VAL A O 1
ATOM 678 N N . ASN A 1 89 ? 12.923 12.647 -4.395 1.00 41.08 758 ASN A N 1
ATOM 679 C CA . ASN A 1 89 ? 11.635 12.002 -4.145 1.00 46.12 758 ASN A CA 1
ATOM 680 C C . ASN A 1 89 ? 11.614 10.496 -4.135 1.00 38.05 758 ASN A C 1
ATOM 681 O O . ASN A 1 89 ? 10.637 9.909 -4.554 1.00 35.82 758 ASN A O 1
ATOM 686 N N . SER A 1 90 ? 12.699 9.880 -3.652 1.00 35.56 759 SER A N 1
ATOM 687 C CA . SER A 1 90 ? 12.816 8.436 -3.398 1.00 32.49 759 SER A CA 1
ATOM 688 C C . SER A 1 90 ? 13.066 7.587 -4.633 1.00 33.64 759 SER A C 1
ATOM 689 O O . SER A 1 90 ? 13.032 6.352 -4.570 1.00 38.24 759 SER A O 1
ATOM 692 N N . ALA A 1 91 ? 13.358 8.211 -5.766 1.00 37.05 760 ALA A N 1
ATOM 693 C CA . ALA A 1 91 ? 13.569 7.426 -7.000 1.00 38.70 760 ALA A CA 1
ATOM 694 C C . ALA A 1 91 ? 14.867 6.630 -6.945 1.00 36.33 760 ALA A C 1
ATOM 695 O O . ALA A 1 91 ? 14.964 5.544 -7.518 1.00 33.85 760 ALA A O 1
ATOM 697 N N . MET A 1 92 ? 15.879 7.183 -6.269 1.00 35.53 761 MET A N 1
ATOM 698 C CA . MET A 1 92 ? 17.175 6.525 -6.197 1.00 32.91 761 MET A CA 1
ATOM 699 C C . MET A 1 92 ? 17.703 6.736 -4.789 1.00 29.89 761 MET A C 1
ATOM 700 O O . MET A 1 92 ? 17.165 7.535 -4.057 1.00 25.44 761 MET A O 1
ATOM 705 N N . LEU A 1 93 ? 18.761 6.019 -4.425 1.00 30.23 762 LEU A N 1
ATOM 706 C CA . LEU A 1 93 ? 19.333 6.147 -3.079 1.00 30.03 762 LEU A CA 1
ATOM 707 C C . LEU A 1 93 ? 20.435 7.204 -3.135 1.00 28.02 762 LEU A C 1
ATOM 708 O O . LEU A 1 93 ? 21.479 7.027 -3.804 1.00 28.37 762 LEU A O 1
ATOM 713 N N . TYR A 1 94 ? 20.156 8.335 -2.480 1.00 25.23 763 TYR A N 1
ATOM 714 C CA . TYR A 1 94 ? 21.065 9.472 -2.454 1.00 23.68 763 TYR A CA 1
ATOM 715 C C . TYR A 1 94 ? 22.127 9.301 -1.319 1.00 20.69 763 TYR A C 1
ATOM 716 O O . TYR A 1 94 ? 22.066 9.949 -0.312 1.00 24.13 763 TYR A O 1
ATOM 725 N N . PHE A 1 95 ? 23.099 8.453 -1.500 1.00 21.13 764 PHE A N 1
ATOM 726 C CA . PHE A 1 95 ? 24.078 8.320 -0.430 1.00 23.31 764 PHE A CA 1
ATOM 727 C C . PHE A 1 95 ? 24.823 9.681 -0.266 1.00 22.30 764 PHE A C 1
ATOM 728 O O . PHE A 1 95 ? 25.094 10.133 0.820 1.00 24.70 764 PHE A O 1
ATOM 736 N N . ALA A 1 96 ? 25.100 10.317 -1.378 1.00 23.44 765 ALA A N 1
ATOM 737 C CA . ALA A 1 96 ? 25.781 11.593 -1.420 1.00 21.87 765 ALA A CA 1
ATOM 738 C C . ALA A 1 96 ? 25.585 12.167 -2.777 1.00 22.22 765 ALA A C 1
ATOM 739 O O . ALA A 1 96 ? 25.195 11.450 -3.666 1.00 22.68 765 ALA A O 1
ATOM 741 N N . PRO A 1 97 ? 25.912 13.475 -2.969 1.00 24.74 766 PRO A N 1
ATOM 742 C CA . PRO A 1 97 ? 25.719 14.074 -4.282 1.00 25.14 766 PRO A CA 1
ATOM 743 C C . PRO A 1 97 ? 26.484 13.392 -5.376 1.00 28.73 766 PRO A C 1
ATOM 744 O O . PRO A 1 97 ? 25.950 13.330 -6.488 1.00 26.84 766 PRO A O 1
ATOM 748 N N . ASP A 1 98 ? 27.707 12.899 -5.073 1.00 26.27 767 ASP A N 1
ATOM 749 C CA . ASP A 1 98 ? 28.550 12.161 -6.022 1.00 25.75 767 ASP A CA 1
ATOM 750 C C . ASP A 1 98 ? 28.470 10.619 -5.944 1.00 25.80 767 ASP A C 1
ATOM 751 O O . ASP A 1 98 ? 29.360 9.901 -6.454 1.00 25.64 767 ASP A O 1
ATOM 756 N N . LEU A 1 99 ? 27.446 10.099 -5.260 1.00 25.90 768 LEU A N 1
ATOM 757 C CA . LEU A 1 99 ? 27.274 8.667 -5.093 1.00 25.87 768 LEU A CA 1
ATOM 758 C C . LEU A 1 99 ? 25.802 8.358 -4.912 1.00 27.04 768 LEU A C 1
ATOM 759 O O . LEU A 1 99 ? 25.329 8.061 -3.795 1.00 27.34 768 LEU A O 1
ATOM 764 N N . VAL A 1 100 ? 25.095 8.464 -6.033 1.00 30.18 769 VAL A N 1
ATOM 765 C CA . VAL A 1 100 ? 23.657 8.228 -6.114 1.00 27.58 769 VAL A CA 1
ATOM 766 C C . VAL A 1 100 ? 23.489 6.871 -6.768 1.00 27.52 769 VAL A C 1
ATOM 767 O O . VAL A 1 100 ? 24.024 6.600 -7.855 1.00 26.58 769 VAL A O 1
ATOM 771 N N . PHE A 1 101 ? 22.754 6.013 -6.088 1.00 26.36 770 PHE A N 1
ATOM 772 C CA . PHE A 1 101 ? 22.560 4.635 -6.510 1.00 28.50 770 PHE A CA 1
ATOM 773 C C . PHE A 1 101 ? 21.290 4.505 -7.319 1.00 29.03 770 PHE A C 1
ATOM 774 O O . PHE A 1 101 ? 20.217 4.766 -6.825 1.00 32.02 770 PHE A O 1
ATOM 782 N N . ASN A 1 102 ? 21.446 4.141 -8.581 1.00 32.24 771 ASN A N 1
ATOM 783 C CA . ASN A 1 102 ? 20.304 3.730 -9.413 1.00 31.17 771 ASN A CA 1
ATOM 784 C C . ASN A 1 102 ? 20.213 2.234 -9.326 1.00 32.15 771 ASN A C 1
ATOM 785 O O . ASN A 1 102 ? 21.071 1.562 -8.636 1.00 28.96 771 ASN A O 1
ATOM 790 N N . GLU A 1 103 ? 19.211 1.664 -10.001 1.00 32.50 772 GLU A N 1
ATOM 791 C CA . GLU A 1 103 ? 18.984 0.239 -9.889 1.00 34.77 772 GLU A CA 1
ATOM 792 C C . GLU A 1 103 ? 20.185 -0.585 -10.113 1.00 34.11 772 GLU A C 1
ATOM 793 O O . GLU A 1 103 ? 20.367 -1.578 -9.418 1.00 37.41 772 GLU A O 1
ATOM 799 N N . TYR A 1 104 ? 20.976 -0.209 -11.115 1.00 32.60 773 TYR A N 1
ATOM 800 C CA . TYR A 1 104 ? 22.101 -1.006 -11.533 1.00 33.25 773 TYR A CA 1
ATOM 801 C C . TYR A 1 104 ? 23.211 -1.011 -10.464 1.00 33.45 773 TYR A C 1
ATOM 802 O O . TYR A 1 104 ? 23.979 -1.971 -10.322 1.00 35.27 773 TYR A O 1
ATOM 811 N N . ARG A 1 105 ? 23.351 0.132 -9.799 1.00 30.68 774 ARG A N 1
ATOM 812 C CA . ARG A 1 105 ? 24.402 0.307 -8.809 1.00 30.62 774 ARG A CA 1
ATOM 813 C C . ARG A 1 105 ? 24.029 -0.542 -7.618 1.00 27.84 774 ARG A C 1
ATOM 814 O O . ARG A 1 105 ? 24.862 -1.237 -7.036 1.00 31.43 774 ARG A O 1
ATOM 822 N N . MET A 1 106 ? 22.761 -0.520 -7.291 1.00 28.16 775 MET A N 1
ATOM 823 C CA . MET A 1 106 ? 22.201 -1.412 -6.281 1.00 33.27 775 MET A CA 1
ATOM 824 C C . MET A 1 106 ? 22.553 -2.848 -6.495 1.00 33.20 775 MET A C 1
ATOM 825 O O . MET A 1 106 ? 22.857 -3.518 -5.519 1.00 29.55 775 MET A O 1
ATOM 830 N N . HIS A 1 107 ? 22.554 -3.297 -7.767 1.00 34.03 776 HIS A N 1
ATOM 831 C CA A HIS A 1 107 ? 22.915 -4.669 -8.103 0.50 31.38 776 HIS A CA 1
ATOM 832 C CA B HIS A 1 107 ? 22.890 -4.676 -8.096 0.50 33.80 776 HIS A CA 1
ATOM 833 C C . HIS A 1 107 ? 24.388 -4.866 -8.040 1.00 32.19 776 HIS A C 1
ATOM 834 O O . HIS A 1 107 ? 24.859 -5.861 -7.497 1.00 33.28 776 HIS A O 1
ATOM 847 N N . LYS A 1 108 ? 25.125 -3.942 -8.637 1.00 33.37 777 LYS A N 1
ATOM 848 C CA . LYS A 1 108 ? 26.594 -4.043 -8.631 1.00 34.90 777 LYS A CA 1
ATOM 849 C C . LYS A 1 108 ? 27.226 -4.009 -7.227 1.00 35.95 777 LYS A C 1
ATOM 850 O O . LYS A 1 108 ? 28.278 -4.621 -7.012 1.00 34.39 777 LYS A O 1
ATOM 856 N N . SER A 1 109 ? 26.593 -3.288 -6.303 1.00 34.90 778 SER A N 1
ATOM 857 C CA . SER A 1 109 ? 27.063 -3.223 -4.893 1.00 35.50 778 SER A CA 1
ATOM 858 C C . SER A 1 109 ? 26.844 -4.510 -4.091 1.00 38.23 778 SER A C 1
ATOM 859 O O . SER A 1 109 ? 27.428 -4.670 -3.003 1.00 35.35 778 SER A O 1
ATOM 862 N N . ARG A 1 110 ? 25.993 -5.404 -4.620 1.00 39.27 779 ARG A N 1
ATOM 863 C CA . ARG A 1 110 ? 25.700 -6.706 -4.030 1.00 37.86 779 ARG A CA 1
ATOM 864 C C . ARG A 1 110 ? 24.936 -6.485 -2.714 1.00 43.68 779 ARG A C 1
ATOM 865 O O . ARG A 1 110 ? 25.033 -7.280 -1.777 1.00 38.35 779 ARG A O 1
ATOM 873 N N . MET A 1 111 ? 24.146 -5.410 -2.690 1.00 43.08 780 MET A N 1
ATOM 874 C CA . MET A 1 111 ? 23.352 -5.041 -1.538 1.00 41.26 780 MET A CA 1
ATOM 875 C C . MET A 1 111 ? 21.956 -4.711 -1.970 1.00 39.79 780 MET A C 1
ATOM 876 O O . MET A 1 111 ? 21.308 -3.798 -1.407 1.00 44.19 780 MET A O 1
ATOM 881 N N . TYR A 1 112 ? 21.441 -5.431 -2.963 1.00 42.00 781 TYR A N 1
ATOM 882 C CA . TYR A 1 112 ? 20.179 -5.006 -3.581 1.00 36.36 781 TYR A CA 1
ATOM 883 C C . TYR A 1 112 ? 19.024 -5.137 -2.611 1.00 33.88 781 TYR A C 1
ATOM 884 O O . TYR A 1 112 ? 18.163 -4.227 -2.489 1.00 30.38 781 TYR A O 1
ATOM 893 N N . SER A 1 113 ? 18.947 -6.257 -1.898 1.00 37.55 782 SER A N 1
ATOM 894 C CA . SER A 1 113 ? 17.766 -6.417 -1.031 1.00 40.49 782 SER A CA 1
ATOM 895 C C . SER A 1 113 ? 17.750 -5.321 0.004 1.00 36.83 782 SER A C 1
ATOM 896 O O . SER A 1 113 ? 16.733 -4.698 0.230 1.00 38.05 782 SER A O 1
ATOM 899 N N . GLN A 1 114 ? 18.894 -5.029 0.600 1.00 39.41 783 GLN A N 1
ATOM 900 C CA . GLN A 1 114 ? 18.928 -3.913 1.577 1.00 37.68 783 GLN A CA 1
ATOM 901 C C . GLN A 1 114 ? 18.621 -2.578 0.922 1.00 31.86 783 GLN A C 1
ATOM 902 O O . GLN A 1 114 ? 17.874 -1.771 1.486 1.00 29.86 783 GLN A O 1
ATOM 908 N N . CYS A 1 115 ? 19.153 -2.352 -0.288 1.00 30.98 784 CYS A N 1
ATOM 909 C CA . CYS A 1 115 ? 18.828 -1.112 -1.017 1.00 34.35 784 CYS A CA 1
ATOM 910 C C . CYS A 1 115 ? 17.331 -0.902 -1.183 1.00 28.34 784 CYS A C 1
ATOM 911 O O . CYS A 1 115 ? 16.775 0.217 -0.995 1.00 31.76 784 CYS A O 1
ATOM 914 N N . VAL A 1 116 ? 16.640 -1.996 -1.506 1.00 35.43 785 VAL A N 1
ATOM 915 C CA . VAL A 1 116 ? 15.194 -1.930 -1.738 1.00 32.66 785 VAL A CA 1
ATOM 916 C C . VAL A 1 116 ? 14.476 -1.615 -0.421 1.00 29.22 785 VAL A C 1
ATOM 917 O O . VAL A 1 116 ? 13.507 -0.834 -0.368 1.00 37.82 785 VAL A O 1
ATOM 921 N N . ARG A 1 117 ? 14.980 -2.165 0.671 1.00 28.71 786 ARG A N 1
ATOM 922 C CA . ARG A 1 117 ? 14.419 -1.785 1.998 1.00 31.85 786 ARG A CA 1
ATOM 923 C C . ARG A 1 117 ? 14.622 -0.307 2.271 1.00 28.06 786 ARG A C 1
ATOM 924 O O . ARG A 1 117 ? 13.684 0.444 2.666 1.00 26.71 786 ARG A O 1
ATOM 932 N N . MET A 1 118 ? 15.815 0.178 1.939 1.00 27.78 787 MET A N 1
ATOM 933 C CA . MET A 1 118 ? 16.112 1.607 2.240 1.00 25.68 787 MET A CA 1
ATOM 934 C C . MET A 1 118 ? 15.253 2.557 1.425 1.00 25.15 787 MET A C 1
ATOM 935 O O . MET A 1 118 ? 14.776 3.554 1.972 1.00 24.54 787 MET A O 1
ATOM 940 N N . ARG A 1 119 ? 15.003 2.317 0.140 1.00 29.53 788 ARG A N 1
ATOM 941 C CA . ARG A 1 119 ? 14.033 3.178 -0.580 1.00 32.35 788 ARG A CA 1
ATOM 942 C C . ARG A 1 119 ? 12.569 3.034 -0.178 1.00 28.65 788 ARG A C 1
ATOM 943 O O . ARG A 1 119 ? 11.834 4.008 -0.236 1.00 33.51 788 ARG A O 1
ATOM 951 N N . HIS A 1 120 ? 12.169 1.879 0.308 1.00 33.54 789 HIS A N 1
ATOM 952 C CA . HIS A 1 120 ? 10.864 1.744 0.956 1.00 41.88 789 HIS A CA 1
ATOM 953 C C . HIS A 1 120 ? 10.789 2.786 2.116 1.00 37.79 789 HIS A C 1
ATOM 954 O O . HIS A 1 120 ? 9.893 3.674 2.178 1.00 36.30 789 HIS A O 1
ATOM 961 N N . LEU A 1 121 ? 11.821 2.756 2.963 1.00 35.28 790 LEU A N 1
ATOM 962 C CA . LEU A 1 121 ? 11.960 3.677 4.119 1.00 31.23 790 LEU A CA 1
ATOM 963 C C . LEU A 1 121 ? 11.906 5.080 3.657 1.00 33.03 790 LEU A C 1
ATOM 964 O O . LEU A 1 121 ? 11.201 5.952 4.231 1.00 30.12 790 LEU A O 1
ATOM 969 N N . SER A 1 122 ? 12.674 5.342 2.601 1.00 32.36 791 SER A N 1
ATOM 970 C CA . SER A 1 122 ? 12.610 6.648 1.995 1.00 33.92 791 SER A CA 1
ATOM 971 C C . SER A 1 122 ? 11.151 6.944 1.600 1.00 33.72 791 SER A C 1
ATOM 972 O O . SER A 1 122 ? 10.677 8.043 1.773 1.00 27.52 791 SER A O 1
ATOM 975 N N . GLN A 1 123 ? 10.439 5.992 1.019 1.00 39.34 792 GLN A N 1
ATOM 976 C CA . GLN A 1 123 ? 9.065 6.357 0.559 1.00 42.91 792 GLN A CA 1
ATOM 977 C C . GLN A 1 123 ? 8.216 6.782 1.753 1.00 40.72 792 GLN A C 1
ATOM 978 O O . GLN A 1 123 ? 7.615 7.892 1.796 1.00 41.82 792 GLN A O 1
ATOM 984 N N . GLU A 1 124 ? 8.365 6.007 2.820 1.00 43.38 793 GLU A N 1
ATOM 985 C CA . GLU A 1 124 ? 7.643 6.262 4.067 1.00 37.36 793 GLU A CA 1
ATOM 986 C C . GLU A 1 124 ? 7.698 7.689 4.517 1.00 38.43 793 GLU A C 1
ATOM 987 O O . GLU A 1 124 ? 6.723 8.234 5.127 1.00 34.14 793 GLU A O 1
ATOM 993 N N . PHE A 1 125 ? 8.813 8.350 4.225 1.00 33.12 794 PHE A N 1
ATOM 994 C CA . PHE A 1 125 ? 8.918 9.720 4.620 1.00 29.88 794 PHE A CA 1
ATOM 995 C C . PHE A 1 125 ? 7.852 10.600 3.951 1.00 33.27 794 PHE A C 1
ATOM 996 O O . PHE A 1 125 ? 7.365 11.606 4.538 1.00 37.57 794 PHE A O 1
ATOM 1004 N N . GLY A 1 126 ? 7.538 10.268 2.709 1.00 35.80 795 GLY A N 1
ATOM 1005 C CA . GLY A 1 126 ? 6.553 11.040 1.913 1.00 36.22 795 GLY A CA 1
ATOM 1006 C C . GLY A 1 126 ? 5.148 10.542 2.237 1.00 35.13 795 GLY A C 1
ATOM 1007 O O . GLY A 1 126 ? 4.257 11.363 2.518 1.00 42.82 795 GLY A O 1
ATOM 1008 N N . TRP A 1 127 ? 4.970 9.216 2.232 1.00 31.66 796 TRP A N 1
ATOM 1009 C CA . TRP A 1 127 ? 3.702 8.589 2.599 1.00 39.84 796 TRP A CA 1
ATOM 1010 C C . TRP A 1 127 ? 3.185 9.150 3.920 1.00 48.84 796 TRP A C 1
ATOM 1011 O O . TRP A 1 127 ? 2.025 9.589 3.994 1.00 44.91 796 TRP A O 1
ATOM 1022 N N . LEU A 1 128 ? 4.038 9.211 4.950 1.00 42.49 797 LEU A N 1
ATOM 1023 C CA . LEU A 1 128 ? 3.539 9.560 6.283 1.00 37.18 797 LEU A CA 1
ATOM 1024 C C . LEU A 1 128 ? 3.512 11.009 6.395 1.00 33.86 797 LEU A C 1
ATOM 1025 O O . LEU A 1 128 ? 3.100 11.523 7.408 1.00 34.07 797 LEU A O 1
ATOM 1030 N N . GLN A 1 129 ? 4.007 11.708 5.383 1.00 36.69 798 GLN A N 1
ATOM 1031 C CA . GLN A 1 129 ? 4.190 13.175 5.462 1.00 35.08 798 GLN A CA 1
ATOM 1032 C C . GLN A 1 129 ? 5.039 13.598 6.642 1.00 36.44 798 GLN A C 1
ATOM 1033 O O . GLN A 1 129 ? 4.758 14.601 7.327 1.00 41.70 798 GLN A O 1
ATOM 1039 N N . ILE A 1 130 ? 6.148 12.906 6.839 1.00 37.36 799 ILE A N 1
ATOM 1040 C CA . ILE A 1 130 ? 7.062 13.319 7.900 1.00 33.41 799 ILE A CA 1
ATOM 1041 C C . ILE A 1 130 ? 7.508 14.741 7.748 1.00 31.19 799 ILE A C 1
ATOM 1042 O O . ILE A 1 130 ? 8.004 15.141 6.706 1.00 37.33 799 ILE A O 1
ATOM 1047 N N . THR A 1 131 ? 7.410 15.501 8.821 1.00 34.73 800 THR A N 1
ATOM 1048 C CA . THR A 1 131 ? 7.913 16.842 8.805 1.00 38.17 800 THR A CA 1
ATOM 1049 C C . THR A 1 131 ? 9.412 16.842 9.097 1.00 40.20 800 THR A C 1
ATOM 1050 O O . THR A 1 131 ? 9.917 15.922 9.774 1.00 41.55 800 THR A O 1
ATOM 1054 N N . PRO A 1 132 ? 10.111 17.890 8.622 1.00 39.75 801 PRO A N 1
ATOM 1055 C CA . PRO A 1 132 ? 11.533 18.122 8.946 1.00 37.51 801 PRO A CA 1
ATOM 1056 C C . PRO A 1 132 ? 11.812 18.068 10.435 1.00 35.57 801 PRO A C 1
ATOM 1057 O O . PRO A 1 132 ? 12.819 17.527 10.876 1.00 33.05 801 PRO A O 1
ATOM 1061 N N . GLN A 1 133 ? 10.894 18.594 11.225 1.00 37.59 802 GLN A N 1
ATOM 1062 C CA . GLN A 1 133 ? 11.072 18.658 12.658 1.00 34.91 802 GLN A C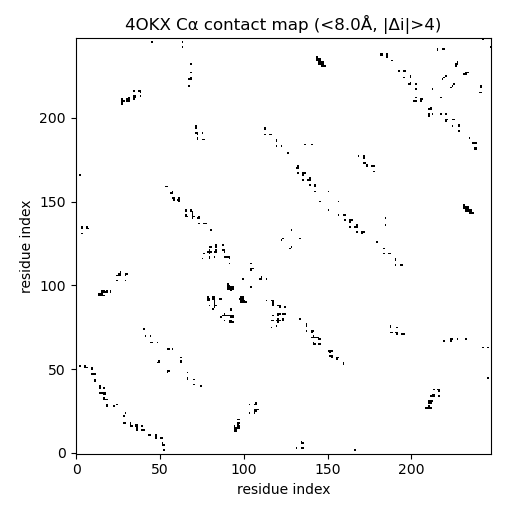A 1
ATOM 1063 C C . GLN A 1 133 ? 10.896 17.263 13.322 1.00 30.86 802 GLN A C 1
ATOM 1064 O O . GLN A 1 133 ? 11.602 16.939 14.292 1.00 26.16 802 GLN A O 1
ATOM 1070 N N . GLU A 1 134 ? 9.992 16.463 12.777 1.00 31.28 803 GLU A N 1
ATOM 1071 C CA . GLU A 1 134 ? 9.796 15.074 13.230 1.00 30.45 803 GLU A CA 1
ATOM 1072 C C . GLU A 1 134 ? 11.007 14.222 12.837 1.00 26.91 803 GLU A C 1
ATOM 1073 O O . GLU A 1 134 ? 11.452 13.439 13.618 1.00 29.03 803 GLU A O 1
ATOM 1079 N N . PHE A 1 135 ? 11.497 14.371 11.607 1.00 24.33 804 PHE A N 1
ATOM 1080 C CA . PHE A 1 135 ? 12.743 13.737 11.153 1.00 25.15 804 PHE A CA 1
ATOM 1081 C C . PHE A 1 135 ? 13.923 14.001 12.073 1.00 25.35 804 PHE A C 1
ATOM 1082 O O . PHE A 1 135 ? 14.624 13.073 12.434 1.00 24.63 804 PHE A O 1
ATOM 1090 N N . LEU A 1 136 ? 14.141 15.261 12.457 1.00 25.73 805 LEU A N 1
ATOM 1091 C CA . LEU A 1 136 ? 15.220 15.599 13.312 1.00 25.84 805 LEU A CA 1
ATOM 1092 C C . LEU A 1 136 ? 15.118 14.978 14.709 1.00 26.16 805 LEU A C 1
ATOM 1093 O O . LEU A 1 136 ? 16.132 14.465 15.225 1.00 24.49 805 LEU A O 1
ATOM 1098 N N . CYS A 1 137 ? 13.932 15.055 15.324 1.00 23.92 806 CYS A N 1
ATOM 1099 C CA A CYS A 1 137 ? 13.749 14.485 16.648 0.50 25.33 806 CYS A CA 1
ATOM 1100 C CA B CYS A 1 137 ? 13.675 14.416 16.611 0.50 25.30 806 CYS A CA 1
ATOM 1101 C C . CYS A 1 137 ? 13.850 12.953 16.592 1.00 23.54 806 CYS A C 1
ATOM 1102 O O . CYS A 1 137 ? 14.391 12.363 17.519 1.00 23.88 806 CYS A O 1
ATOM 1107 N N . MET A 1 138 ? 13.355 12.348 15.516 1.00 21.17 807 MET A N 1
ATOM 1108 C CA . MET A 1 138 ? 13.465 10.922 15.355 1.00 24.36 807 MET A CA 1
ATOM 1109 C C . MET A 1 138 ? 14.936 10.508 15.132 1.00 22.66 807 MET A C 1
ATOM 1110 O O . MET A 1 138 ? 15.378 9.481 15.657 1.00 20.85 807 MET A O 1
ATOM 1115 N N . LYS A 1 139 ? 15.687 11.299 14.370 1.00 22.67 808 LYS A N 1
ATOM 1116 C CA . LYS A 1 139 ? 17.063 10.975 14.116 1.00 20.04 808 LYS A CA 1
ATOM 1117 C C . LYS A 1 139 ? 17.875 11.006 15.432 1.00 20.37 808 LYS A C 1
ATOM 1118 O O . LYS A 1 139 ? 18.665 10.119 15.721 1.00 19.59 808 LYS A O 1
ATOM 1124 N N . ALA A 1 140 ? 17.637 12.024 16.242 1.00 21.00 809 ALA A N 1
ATOM 1125 C CA . ALA A 1 140 ? 18.280 12.181 17.529 1.00 21.80 809 ALA A CA 1
ATOM 1126 C C . ALA A 1 140 ? 17.913 10.996 18.434 1.00 21.27 809 ALA A C 1
ATOM 1127 O O . ALA A 1 140 ? 18.787 10.470 19.088 1.00 21.11 809 ALA A O 1
ATOM 1129 N N . LEU A 1 141 ? 16.641 10.556 18.460 1.00 22.44 810 LEU A N 1
ATOM 1130 C CA . LEU A 1 141 ? 16.270 9.280 19.165 1.00 21.70 810 LEU A CA 1
ATOM 1131 C C . LEU A 1 141 ? 17.063 8.057 18.711 1.00 21.92 810 LEU A C 1
ATOM 1132 O O . LEU A 1 141 ? 17.449 7.261 19.539 1.00 26.82 810 LEU A O 1
ATOM 1137 N N . LEU A 1 142 ? 17.316 7.891 17.438 1.00 22.65 811 LEU A N 1
ATOM 1138 C CA . LEU A 1 142 ? 18.063 6.741 16.959 1.00 24.29 811 LEU A CA 1
ATOM 1139 C C . LEU A 1 142 ? 19.435 6.649 17.602 1.00 22.54 811 LEU A C 1
ATOM 1140 O O . LEU A 1 142 ? 19.988 5.600 17.710 1.00 26.63 811 LEU A O 1
ATOM 1145 N N . LEU A 1 143 ? 19.986 7.769 18.005 1.00 22.40 812 LEU A N 1
ATOM 1146 C CA . LEU A 1 143 ? 21.257 7.747 18.716 1.00 23.13 812 LEU A CA 1
ATOM 1147 C C . LEU A 1 143 ? 21.096 7.013 20.057 1.00 21.56 812 LEU A C 1
ATOM 1148 O O . LEU A 1 143 ? 22.019 6.411 20.515 1.00 23.89 812 LEU A O 1
ATOM 1153 N N . PHE A 1 144 ? 19.901 7.037 20.657 1.00 21.62 813 PHE A N 1
ATOM 1154 C CA . PHE A 1 144 ? 19.696 6.478 21.947 1.00 21.56 813 PHE A CA 1
ATOM 1155 C C . PHE A 1 144 ? 18.854 5.181 21.883 1.00 20.95 813 PHE A C 1
ATOM 1156 O O . PHE A 1 144 ? 18.132 4.861 22.808 1.00 21.63 813 PHE A O 1
ATOM 1164 N N . SER A 1 145 ? 19.044 4.435 20.820 1.00 19.37 814 SER A N 1
ATOM 1165 C CA . SER A 1 145 ? 18.237 3.239 20.511 1.00 20.72 814 SER A CA 1
ATOM 1166 C C . SER A 1 145 ? 18.971 1.932 20.335 1.00 21.26 814 SER A C 1
ATOM 1167 O O . SER A 1 145 ? 18.355 0.972 19.872 1.00 19.53 814 SER A O 1
ATOM 1170 N N . ILE A 1 146 ? 20.241 1.870 20.763 1.00 23.58 815 ILE A N 1
ATOM 1171 C CA . ILE A 1 146 ? 20.995 0.606 20.742 1.00 27.04 815 ILE A CA 1
ATOM 1172 C C . ILE A 1 146 ? 22.056 0.574 21.832 1.00 27.07 815 ILE A C 1
ATOM 1173 O O . ILE A 1 146 ? 22.870 1.487 21.966 1.00 21.68 815 ILE A O 1
ATOM 1178 N N . ILE A 1 147 ? 21.972 -0.441 22.679 1.00 26.60 816 ILE A N 1
ATOM 1179 C CA . ILE A 1 147 ? 22.763 -0.478 23.918 1.00 31.67 816 ILE A CA 1
ATOM 1180 C C . ILE A 1 147 ? 23.120 -1.929 24.296 1.00 31.37 816 ILE A C 1
ATOM 1181 O O . ILE A 1 147 ? 22.390 -2.822 23.906 1.00 22.97 816 ILE A O 1
ATOM 1186 N N . PRO A 1 148 ? 24.194 -2.130 25.082 1.00 28.80 817 PRO A N 1
ATOM 1187 C CA . PRO A 1 148 ? 24.575 -3.503 25.524 1.00 32.58 817 PRO A CA 1
ATOM 1188 C C . PRO A 1 148 ? 23.475 -4.053 26.399 1.00 31.16 817 PRO A C 1
ATOM 1189 O O . PRO A 1 148 ? 22.832 -3.281 27.159 1.00 31.47 817 PRO A O 1
ATOM 1193 N N . VAL A 1 149 ? 23.192 -5.326 26.231 1.00 32.90 818 VAL A N 1
ATOM 1194 C CA . VAL A 1 149 ? 22.150 -6.003 27.052 1.00 35.14 818 VAL A CA 1
ATOM 1195 C C . VAL A 1 149 ? 22.557 -5.892 28.531 1.00 35.66 818 VAL A C 1
ATOM 1196 O O . VAL A 1 149 ? 21.707 -5.835 29.373 1.00 35.61 818 VAL A O 1
ATOM 1200 N N . ASP A 1 150 ? 23.855 -5.827 28.828 1.00 36.58 819 ASP A N 1
ATOM 1201 C CA . ASP A 1 150 ? 24.305 -5.621 30.198 1.00 39.39 819 ASP A CA 1
ATOM 1202 C C . ASP A 1 150 ? 24.422 -4.195 30.622 1.00 38.65 819 ASP A C 1
ATOM 1203 O O . ASP A 1 150 ? 24.898 -3.926 31.707 1.00 41.11 819 ASP A O 1
ATOM 1208 N N . GLY A 1 151 ? 23.923 -3.274 29.801 1.00 40.08 820 GLY A N 1
ATOM 1209 C CA . GLY A 1 151 ? 23.853 -1.870 30.180 1.00 35.32 820 GLY A CA 1
ATOM 1210 C C . GLY A 1 151 ? 25.138 -1.122 29.923 1.00 33.35 820 GLY A C 1
ATOM 1211 O O . GLY A 1 151 ? 26.164 -1.676 29.617 1.00 32.91 820 GLY A O 1
ATOM 1212 N N . LEU A 1 152 ? 25.066 0.185 30.072 1.00 35.32 821 LEU A N 1
ATOM 1213 C CA . LEU A 1 152 ? 26.168 1.069 29.754 1.00 32.47 821 LEU A CA 1
ATOM 1214 C C . LEU A 1 152 ? 26.896 1.317 31.050 1.00 37.61 821 LEU A C 1
ATOM 1215 O O . LEU A 1 152 ? 26.443 0.826 32.104 1.00 39.21 821 LEU A O 1
ATOM 1220 N N . LYS A 1 153 ? 27.993 2.067 31.003 1.00 36.97 822 LYS A N 1
ATOM 1221 C CA . LYS A 1 153 ? 28.735 2.385 32.233 1.00 43.88 822 LYS A CA 1
ATOM 1222 C C . LYS A 1 153 ? 27.952 3.217 33.252 1.00 42.26 822 LYS A C 1
ATOM 1223 O O . LYS A 1 153 ? 27.968 2.879 34.409 1.00 38.79 822 LYS A O 1
ATOM 1229 N N . ASN A 1 154 ? 27.343 4.328 32.846 1.00 39.56 823 ASN A N 1
ATOM 1230 C CA . ASN A 1 154 ? 26.349 5.011 33.660 1.00 37.45 823 ASN A CA 1
ATOM 1231 C C . ASN A 1 154 ? 24.954 4.950 32.956 1.00 33.88 823 ASN A C 1
ATOM 1232 O O . ASN A 1 154 ? 24.489 5.905 32.301 1.00 35.38 823 ASN A O 1
ATOM 1237 N N . GLN A 1 155 ? 24.292 3.818 33.115 1.00 33.57 824 GLN A N 1
ATOM 1238 C CA . GLN A 1 155 ? 23.005 3.534 32.506 1.00 36.83 824 GLN A CA 1
ATOM 1239 C C . GLN A 1 155 ? 21.880 4.534 32.882 1.00 41.92 824 GLN A C 1
ATOM 1240 O O . GLN A 1 155 ? 20.959 4.796 32.073 1.00 37.97 824 GLN A O 1
ATOM 1246 N N . LYS A 1 156 ? 21.963 5.138 34.069 1.00 38.82 825 LYS A N 1
ATOM 1247 C CA . LYS A 1 156 ? 20.889 6.032 34.515 1.00 40.81 825 LYS A CA 1
ATOM 1248 C C . LYS A 1 156 ? 20.915 7.327 33.720 1.00 35.76 825 LYS A C 1
ATOM 1249 O O . LYS A 1 156 ? 19.904 7.844 33.362 1.00 38.85 825 LYS A O 1
ATOM 1255 N N . PHE A 1 157 ? 22.088 7.854 33.449 1.00 34.29 826 PHE A N 1
ATOM 1256 C CA . PHE A 1 157 ? 22.205 9.019 32.611 1.00 35.18 826 PHE A CA 1
ATOM 1257 C C . PHE A 1 157 ? 21.678 8.759 31.187 1.00 28.53 826 PHE A C 1
ATOM 1258 O O . PHE A 1 157 ? 20.956 9.570 30.618 1.00 26.43 826 PHE A O 1
ATOM 1266 N N . PHE A 1 158 ? 21.938 7.581 30.655 1.00 27.10 827 PHE A N 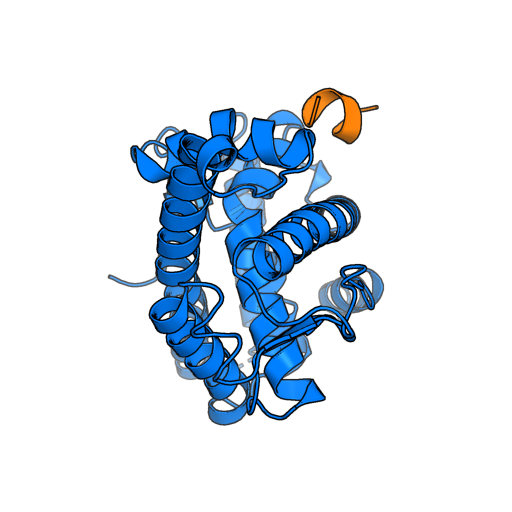1
ATOM 1267 C CA . PHE A 1 158 ? 21.374 7.212 29.386 1.00 26.26 827 PHE A CA 1
ATOM 1268 C C . PHE A 1 158 ? 19.835 7.183 29.391 1.00 26.26 827 PHE A C 1
ATOM 1269 O O . PHE A 1 158 ? 19.201 7.725 28.503 1.00 26.05 827 PHE A O 1
ATOM 1277 N N . ASP A 1 159 ? 19.245 6.581 30.417 1.00 28.21 828 ASP A N 1
ATOM 1278 C CA . ASP A 1 159 ? 17.785 6.360 30.478 1.00 30.45 828 ASP A CA 1
ATOM 1279 C C . ASP A 1 159 ? 17.023 7.670 30.582 1.00 31.95 828 ASP A C 1
ATOM 1280 O O . ASP A 1 159 ? 15.995 7.842 29.999 1.00 26.68 828 ASP A O 1
ATOM 1285 N N . GLU A 1 160 ? 17.555 8.576 31.386 1.00 34.23 829 GLU A N 1
ATOM 1286 C CA . GLU A 1 160 ? 17.108 9.962 31.481 1.00 39.70 829 GLU A CA 1
ATOM 1287 C C . GLU A 1 160 ? 17.082 10.664 30.154 1.00 31.06 829 GLU A C 1
ATOM 1288 O O . GLU A 1 160 ? 16.091 11.265 29.727 1.00 27.95 829 GLU A O 1
ATOM 1294 N N . LEU A 1 161 ? 18.215 10.590 29.490 1.00 31.00 830 LEU A N 1
ATOM 1295 C CA . LEU A 1 161 ? 18.342 11.210 28.194 1.00 31.22 830 LEU A CA 1
ATOM 1296 C C . LEU A 1 161 ? 17.358 10.650 27.175 1.00 28.89 830 LEU A C 1
ATOM 1297 O O . LEU A 1 161 ? 16.676 11.439 26.531 1.00 25.86 830 LEU A O 1
ATOM 1302 N N . ARG A 1 162 ? 17.331 9.306 27.003 1.00 27.02 831 ARG A N 1
ATOM 1303 C CA . ARG A 1 162 ? 16.370 8.670 26.101 1.00 27.32 831 ARG A CA 1
ATOM 1304 C C . ARG A 1 162 ? 14.943 9.111 26.416 1.00 26.91 831 ARG A C 1
ATOM 1305 O O . ARG A 1 162 ? 14.205 9.536 25.523 1.00 27.53 831 ARG A O 1
ATOM 1313 N N . MET A 1 163 ? 14.607 9.091 27.691 1.00 27.66 832 MET A N 1
ATOM 1314 C CA . MET A 1 163 ? 13.302 9.498 28.152 1.00 32.97 832 MET A CA 1
ATOM 1315 C C . MET A 1 163 ? 12.974 10.944 27.711 1.00 30.25 832 MET A C 1
ATOM 1316 O O . MET A 1 163 ? 11.897 11.188 27.163 1.00 31.06 832 MET A O 1
ATOM 1321 N N . ASN A 1 164 ? 13.896 11.866 27.940 1.00 29.86 833 ASN A N 1
ATOM 1322 C CA . ASN A 1 164 ? 13.733 13.259 27.503 1.00 32.08 833 ASN A CA 1
ATOM 1323 C C . ASN A 1 164 ? 13.648 13.444 25.995 1.00 31.59 833 ASN A C 1
ATOM 1324 O O . ASN A 1 164 ? 12.899 14.283 25.577 1.00 34.04 833 ASN A O 1
ATOM 1329 N N . TYR A 1 165 ? 14.325 12.623 25.187 1.00 29.78 834 TYR A N 1
ATOM 1330 C CA . TYR A 1 165 ? 14.168 12.722 23.727 1.00 29.21 834 TYR A CA 1
ATOM 1331 C C . TYR A 1 165 ? 12.840 12.092 23.271 1.00 35.08 834 TYR A C 1
ATOM 1332 O O . TYR A 1 165 ? 12.267 12.496 22.257 1.00 28.76 834 TYR A O 1
ATOM 1341 N N . ILE A 1 166 ? 12.330 11.104 24.007 1.00 33.09 835 ILE A N 1
ATOM 1342 C CA . ILE A 1 166 ? 10.982 10.617 23.671 1.00 34.67 835 ILE A CA 1
ATOM 1343 C C . ILE A 1 166 ? 9.926 11.699 23.970 1.00 32.35 835 ILE A C 1
ATOM 1344 O O . ILE A 1 166 ? 9.021 11.894 23.185 1.00 35.36 835 ILE A O 1
ATOM 1349 N N . LYS A 1 167 ? 10.061 12.396 25.080 1.00 34.70 836 LYS A N 1
ATOM 1350 C CA . LYS A 1 167 ? 9.151 13.465 25.448 1.00 41.69 836 LYS A CA 1
ATOM 1351 C C . LYS A 1 167 ? 9.178 14.585 24.405 1.00 47.32 836 LYS A C 1
ATOM 1352 O O . LYS A 1 167 ? 8.124 15.062 24.003 1.00 42.21 836 LYS A O 1
ATOM 1358 N N . GLU A 1 168 ? 10.391 14.998 23.979 1.00 44.32 837 GLU A N 1
ATOM 1359 C CA . GLU A 1 168 ? 10.518 16.003 22.929 1.00 41.45 837 GLU A CA 1
ATOM 1360 C C . GLU A 1 168 ? 9.797 15.561 21.664 1.00 39.04 837 GLU A C 1
ATOM 1361 O O . GLU A 1 168 ? 9.108 16.373 21.033 1.00 42.28 837 GLU A O 1
ATOM 1367 N N . LEU A 1 169 ? 9.899 14.281 21.311 1.00 35.41 838 LEU A N 1
ATOM 1368 C CA . LEU A 1 169 ? 9.143 13.773 20.181 1.00 38.29 838 LEU A CA 1
ATOM 1369 C C . LEU A 1 169 ? 7.627 13.936 20.372 1.00 46.16 838 LEU A C 1
ATOM 1370 O O . LEU A 1 169 ? 6.930 14.244 19.395 1.00 55.80 838 LEU A O 1
ATOM 1375 N N . ASP A 1 170 ? 7.108 13.740 21.589 1.00 45.74 839 ASP A N 1
ATOM 1376 C CA . ASP A 1 170 ? 5.680 14.018 21.870 1.00 49.80 839 ASP A CA 1
ATOM 1377 C C . ASP A 1 170 ? 5.383 15.527 21.937 1.00 47.52 839 ASP A C 1
ATOM 1378 O O . ASP A 1 170 ? 4.334 15.969 21.470 1.00 48.27 839 ASP A O 1
ATOM 1383 N N . ARG A 1 171 ? 6.266 16.335 22.526 1.00 50.46 840 ARG A N 1
ATOM 1384 C CA . ARG A 1 171 ? 6.020 17.783 22.512 1.00 49.81 840 ARG A CA 1
ATOM 1385 C C . ARG A 1 171 ? 5.865 18.239 21.041 1.00 50.29 840 ARG A C 1
ATOM 1386 O O . ARG A 1 171 ? 5.062 19.118 20.772 1.00 46.23 840 ARG A O 1
ATOM 1394 N N . ILE A 1 172 ? 6.572 17.586 20.104 1.00 52.91 841 ILE A N 1
ATOM 1395 C CA . ILE A 1 172 ? 6.498 17.901 18.655 1.00 50.61 841 ILE A CA 1
ATOM 1396 C C . ILE A 1 172 ? 5.282 17.338 17.940 1.00 50.58 841 ILE A C 1
ATOM 1397 O O . ILE A 1 172 ? 4.736 18.000 17.065 1.00 50.34 841 ILE A O 1
ATOM 1402 N N . ILE A 1 173 ? 4.863 16.129 18.294 1.00 49.90 842 ILE A N 1
ATOM 1403 C CA . ILE A 1 173 ? 3.630 15.547 17.753 1.00 54.17 842 ILE A CA 1
ATOM 1404 C C . ILE A 1 173 ? 2.378 16.364 18.162 1.00 57.57 842 ILE A C 1
ATOM 1405 O O . ILE A 1 173 ? 1.438 16.464 17.380 1.00 58.25 842 ILE A O 1
ATOM 1410 N N . ALA A 1 174 ? 2.395 16.970 19.351 1.00 58.49 843 ALA A N 1
ATOM 1411 C CA . ALA A 1 174 ? 1.249 17.713 19.869 1.00 62.08 843 ALA A CA 1
ATOM 1412 C C . ALA A 1 174 ? 1.182 19.127 19.285 1.00 66.64 843 ALA A C 1
ATOM 1413 O O . ALA A 1 174 ? 2.099 19.935 19.470 1.00 70.70 843 ALA A O 1
ATOM 1415 N N . CYS A 1 183 ? -2.863 11.280 16.639 1.00 45.20 852 CYS A N 1
ATOM 1416 C CA . CYS A 1 183 ? -1.944 11.889 17.582 1.00 56.29 852 CYS A CA 1
ATOM 1417 C C . CYS A 1 183 ? -1.266 10.830 18.475 1.00 54.30 852 CYS A C 1
ATOM 1418 O O . CYS A 1 183 ? -0.043 10.658 18.477 1.00 53.05 852 CYS A O 1
ATOM 1421 N N . SER A 1 184 ? -2.083 10.125 19.235 1.00 54.51 853 SER A N 1
ATOM 1422 C CA . SER A 1 184 ? -1.720 8.814 19.673 1.00 52.99 853 SER A CA 1
ATOM 1423 C C . SER A 1 184 ? -1.355 8.068 18.412 1.00 49.01 853 SER A C 1
ATOM 1424 O O . SER A 1 184 ? -0.412 7.287 18.413 1.00 47.70 853 SER A O 1
ATOM 1427 N N . ARG A 1 185 ? -2.096 8.288 17.326 1.00 47.08 854 ARG A N 1
ATOM 1428 C CA . ARG A 1 185 ? -1.794 7.554 16.098 1.00 45.76 854 ARG A CA 1
ATOM 1429 C C . ARG A 1 185 ? -0.498 8.014 15.401 1.00 35.30 854 ARG A C 1
ATOM 1430 O O . ARG A 1 185 ? 0.113 7.228 14.776 1.00 35.12 854 ARG A O 1
ATOM 1438 N N . ARG A 1 186 ? -0.124 9.286 15.494 1.00 44.25 855 ARG A N 1
ATOM 1439 C CA . ARG A 1 186 ? 1.164 9.766 14.964 1.00 41.50 855 ARG A CA 1
ATOM 1440 C C . ARG A 1 186 ? 2.342 9.065 15.715 1.00 44.07 855 ARG A C 1
ATOM 1441 O O . ARG A 1 186 ? 3.342 8.706 15.129 1.00 44.39 855 ARG A O 1
ATOM 1449 N N . PHE A 1 187 ? 2.201 8.888 17.020 1.00 44.13 856 PHE A N 1
ATOM 1450 C CA . PHE A 1 187 ? 3.190 8.179 17.804 1.00 41.40 856 PHE A CA 1
ATOM 1451 C C . PHE A 1 187 ? 3.302 6.732 17.389 1.00 36.30 856 PHE A C 1
ATOM 1452 O O . PHE A 1 187 ? 4.406 6.134 17.283 1.00 35.61 856 PHE A O 1
ATOM 1460 N N . TYR A 1 188 ? 2.173 6.105 17.149 1.00 37.43 857 TYR A N 1
ATOM 1461 C CA . TYR A 1 188 ? 2.262 4.743 16.666 1.00 36.09 857 TYR A CA 1
ATOM 1462 C C . TYR A 1 188 ? 2.962 4.666 15.289 1.00 35.60 857 TYR A C 1
ATOM 1463 O O . TYR A 1 188 ? 3.737 3.758 15.038 1.00 33.17 857 TYR A O 1
ATOM 1472 N N . GLN A 1 189 ? 2.661 5.583 14.385 1.00 36.98 858 GLN A N 1
ATOM 1473 C CA . GLN A 1 189 ? 3.258 5.457 13.017 1.00 42.54 858 GLN A CA 1
ATOM 1474 C C . GLN A 1 189 ? 4.808 5.607 13.083 1.00 34.41 858 GLN A C 1
ATOM 1475 O O . GLN A 1 189 ? 5.554 4.799 12.532 1.00 38.19 858 GLN A O 1
ATOM 1481 N N . LEU A 1 190 ? 5.233 6.606 13.829 1.00 34.05 859 LEU A N 1
ATOM 1482 C CA . LEU A 1 190 ? 6.637 6.987 13.900 1.00 31.56 859 LEU A CA 1
ATOM 1483 C C . LEU A 1 190 ? 7.507 6.038 14.725 1.00 33.05 859 LEU A C 1
ATOM 1484 O O . LEU A 1 190 ? 8.627 5.753 14.288 1.00 37.71 859 LEU A O 1
ATOM 1489 N N . THR A 1 191 ? 7.005 5.509 15.855 1.00 32.37 860 THR A N 1
ATOM 1490 C CA . THR A 1 191 ? 7.718 4.462 16.595 1.00 27.84 860 THR A CA 1
ATOM 1491 C C . THR A 1 191 ? 7.891 3.288 15.709 1.00 28.45 860 THR A C 1
ATOM 1492 O O . THR A 1 191 ? 8.955 2.644 15.636 1.00 25.52 860 THR A O 1
ATOM 1496 N N . LYS A 1 192 ? 6.869 3.047 14.919 1.00 35.14 861 LYS A N 1
ATOM 1497 C CA . LYS A 1 192 ? 6.945 1.977 13.934 1.00 33.62 861 LYS A CA 1
ATOM 1498 C C . LYS A 1 192 ? 7.964 2.319 12.806 1.00 26.68 861 LYS A C 1
ATOM 1499 O O . LYS A 1 192 ? 8.801 1.529 12.424 1.00 24.89 861 LYS A O 1
ATOM 1505 N N . LEU A 1 193 ? 7.915 3.517 12.270 1.00 27.45 862 LEU A N 1
ATOM 1506 C CA . LEU A 1 193 ? 9.005 3.923 11.314 1.00 26.68 862 LEU A CA 1
ATOM 1507 C C . LEU A 1 193 ? 10.428 3.750 11.963 1.00 26.77 862 LEU A C 1
ATOM 1508 O O . LEU A 1 193 ? 11.339 3.118 11.391 1.00 23.41 862 LEU A O 1
ATOM 1513 N N . LEU A 1 194 ? 10.612 4.249 13.187 1.00 29.88 863 LEU A N 1
ATOM 1514 C CA . LEU A 1 194 ? 11.935 4.063 13.904 1.00 27.84 863 LEU A CA 1
ATOM 1515 C C . LEU A 1 194 ? 12.407 2.608 14.063 1.00 25.11 863 LEU A C 1
ATOM 1516 O O . LEU A 1 194 ? 13.579 2.250 13.815 1.00 22.49 863 LEU A O 1
ATOM 1521 N N . ASP A 1 195 ? 11.490 1.731 14.446 1.00 26.54 864 ASP A N 1
ATOM 1522 C CA . ASP A 1 195 ? 11.812 0.320 14.531 1.00 27.44 864 ASP A CA 1
ATOM 1523 C C . ASP A 1 195 ? 12.301 -0.266 13.188 1.00 25.41 864 ASP A C 1
ATOM 1524 O O . ASP A 1 195 ? 13.140 -1.144 13.186 1.00 24.15 864 ASP A O 1
ATOM 1529 N N . SER A 1 196 ? 11.724 0.161 12.067 1.00 30.29 865 SER A N 1
ATOM 1530 C CA . SER A 1 196 ? 12.051 -0.459 10.752 1.00 28.68 865 SER A CA 1
ATOM 1531 C C . SER A 1 196 ? 13.477 -0.145 10.359 1.00 29.60 865 SER A C 1
ATOM 1532 O O . SER A 1 196 ? 14.002 -0.735 9.439 1.00 30.22 865 SER A O 1
ATOM 1535 N N . VAL A 1 197 ? 14.123 0.775 11.068 1.00 28.99 866 VAL A N 1
ATOM 1536 C CA . VAL A 1 197 ? 15.533 1.110 10.740 1.00 26.48 866 VAL A CA 1
ATOM 1537 C C . VAL A 1 197 ? 16.412 -0.038 11.167 1.00 21.40 866 VAL A C 1
ATOM 1538 O O . VAL A 1 197 ? 17.407 -0.336 10.532 1.00 19.57 866 VAL A O 1
ATOM 1542 N N . GLN A 1 198 ? 16.086 -0.649 12.300 1.00 23.67 867 GLN A N 1
ATOM 1543 C CA . GLN A 1 198 ? 17.032 -1.562 12.940 1.00 24.37 867 GLN A CA 1
ATOM 1544 C C . GLN A 1 198 ? 17.288 -2.818 12.153 1.00 23.71 867 GLN A C 1
ATOM 1545 O O . GLN A 1 198 ? 18.446 -3.251 11.973 1.00 25.07 867 GLN A O 1
ATOM 1551 N N . PRO A 1 199 ? 16.230 -3.444 11.639 1.00 26.58 868 PRO A N 1
ATOM 1552 C CA . PRO A 1 199 ? 16.567 -4.635 10.844 1.00 30.12 868 PRO A CA 1
ATOM 1553 C C . PRO A 1 199 ? 17.476 -4.334 9.648 1.00 29.38 868 PRO A C 1
ATOM 1554 O O . PRO A 1 199 ? 18.367 -5.141 9.264 1.00 30.84 868 PRO A O 1
ATOM 1558 N N . ILE A 1 200 ? 17.278 -3.165 9.058 1.00 29.13 869 ILE A N 1
ATOM 1559 C CA . ILE A 1 200 ? 18.074 -2.777 7.890 1.00 26.60 869 ILE A CA 1
ATOM 1560 C C . ILE A 1 200 ? 19.522 -2.567 8.317 1.00 25.09 869 ILE A C 1
ATOM 1561 O O . ILE A 1 200 ? 20.489 -3.080 7.708 1.00 27.15 869 ILE A O 1
ATOM 1566 N N . ALA A 1 201 ? 19.688 -1.871 9.445 1.00 24.33 870 ALA A N 1
ATOM 1567 C CA . ALA A 1 201 ? 21.046 -1.618 9.964 1.00 22.01 870 ALA A CA 1
ATOM 1568 C C . ALA A 1 201 ? 21.734 -2.936 10.272 1.00 22.81 870 ALA A C 1
ATOM 1569 O O . ALA A 1 201 ? 22.969 -3.154 9.980 1.00 18.91 870 ALA A O 1
ATOM 1571 N N . ARG A 1 202 ? 20.963 -3.858 10.852 1.00 23.61 871 ARG A N 1
ATOM 1572 C CA . ARG A 1 202 ? 21.550 -5.203 11.180 1.00 26.63 871 ARG A CA 1
ATOM 1573 C C . ARG A 1 202 ? 22.026 -5.951 9.946 1.00 26.01 871 ARG A C 1
ATOM 1574 O O . ARG A 1 202 ? 23.120 -6.449 9.930 1.00 31.17 871 ARG A O 1
ATOM 1582 N N . GLU A 1 203 ? 21.214 -6.026 8.899 1.00 29.33 872 GLU A N 1
ATOM 1583 C CA . GLU A 1 203 ? 21.709 -6.606 7.630 1.00 30.59 872 GLU A CA 1
ATOM 1584 C C . GLU A 1 203 ? 22.930 -5.886 7.065 1.00 25.78 872 GLU A C 1
ATOM 1585 O O . GLU A 1 203 ? 23.868 -6.480 6.565 1.00 28.66 872 GLU A O 1
ATOM 1591 N N . LEU A 1 204 ? 22.949 -4.575 7.174 1.00 28.00 873 LEU A N 1
ATOM 1592 C CA . LEU A 1 204 ? 24.130 -3.825 6.697 1.00 25.31 873 LEU A CA 1
ATOM 1593 C C . LEU A 1 204 ? 25.352 -4.136 7.509 1.00 24.66 873 LEU A C 1
ATOM 1594 O O . LEU A 1 204 ? 26.473 -4.320 7.007 1.00 24.84 873 LEU A O 1
ATOM 1599 N N . HIS A 1 205 ? 25.135 -4.219 8.799 1.00 25.75 874 HIS A N 1
ATOM 1600 C CA . HIS A 1 205 ? 26.181 -4.645 9.677 1.00 27.92 874 HIS A CA 1
ATOM 1601 C C . HIS A 1 205 ? 26.729 -5.994 9.274 1.00 26.28 874 HIS A C 1
ATOM 1602 O O . HIS A 1 205 ? 27.962 -6.174 9.173 1.00 27.17 874 HIS A O 1
ATOM 1609 N N . GLN A 1 206 ? 25.844 -6.961 9.081 1.00 27.80 875 GLN A N 1
ATOM 1610 C CA . GLN A 1 206 ? 26.322 -8.341 8.704 1.00 29.72 875 GLN A CA 1
ATOM 1611 C C . GLN A 1 206 ? 27.109 -8.283 7.410 1.00 29.72 875 GLN A C 1
ATOM 1612 O O . GLN A 1 206 ? 28.260 -8.797 7.292 1.00 28.60 875 GLN A O 1
ATOM 1618 N N . PHE A 1 207 ? 26.513 -7.611 6.434 1.00 32.82 876 PHE A N 1
ATOM 1619 C CA . PHE A 1 207 ? 27.157 -7.469 5.115 1.00 35.08 876 PHE A CA 1
ATOM 1620 C C . PHE A 1 207 ? 28.503 -6.809 5.236 1.00 31.07 876 PHE A C 1
ATOM 1621 O O . PHE A 1 207 ? 29.499 -7.262 4.656 1.00 28.94 876 PHE A O 1
ATOM 1629 N N . THR A 1 208 ? 28.571 -5.760 6.048 1.00 31.36 877 THR A N 1
ATOM 1630 C CA . THR A 1 208 ? 29.850 -4.985 6.216 1.00 27.80 877 THR A CA 1
ATOM 1631 C C . THR A 1 208 ? 30.914 -5.804 6.920 1.00 27.12 877 THR A C 1
ATOM 1632 O O . THR A 1 208 ? 32.128 -5.721 6.608 1.00 22.16 877 THR A O 1
ATOM 1636 N N . PHE A 1 209 ? 30.486 -6.524 7.953 1.00 26.40 878 PHE A N 1
ATOM 1637 C CA . PHE A 1 209 ? 31.414 -7.442 8.653 1.00 26.75 878 PHE A CA 1
ATOM 1638 C C . PHE A 1 209 ? 32.026 -8.498 7.709 1.00 25.95 878 PHE A C 1
ATOM 1639 O O . PHE A 1 209 ? 33.274 -8.693 7.700 1.00 29.47 878 PHE A O 1
ATOM 1647 N N . ASP A 1 210 ? 31.152 -9.195 6.981 1.00 29.97 879 ASP A N 1
ATOM 1648 C CA . ASP A 1 210 ? 31.579 -10.295 6.050 1.00 33.74 879 ASP A CA 1
ATOM 1649 C C . ASP A 1 210 ? 32.536 -9.718 5.014 1.00 35.04 879 ASP A C 1
ATOM 1650 O O . ASP A 1 210 ? 33.607 -10.269 4.689 1.00 32.53 879 ASP A O 1
ATOM 1655 N N . LEU A 1 211 ? 32.147 -8.569 4.482 1.00 37.73 880 LEU A N 1
ATOM 1656 C CA . LEU A 1 211 ? 32.989 -7.885 3.497 1.00 36.31 880 LEU A CA 1
ATOM 1657 C C . LEU A 1 211 ? 34.330 -7.513 4.033 1.00 31.51 880 LEU A C 1
ATOM 1658 O O . LEU A 1 211 ? 35.317 -7.640 3.338 1.00 35.21 880 LEU A O 1
ATOM 1663 N N . LEU A 1 212 ? 34.421 -7.048 5.272 1.00 32.34 881 LEU A N 1
ATOM 1664 C CA . LEU A 1 212 ? 35.751 -6.736 5.820 1.00 31.38 881 LEU A CA 1
ATOM 1665 C C . LEU A 1 212 ? 36.641 -7.985 5.945 1.00 33.01 881 LEU A C 1
ATOM 1666 O O . LEU A 1 212 ? 37.872 -7.903 5.800 1.00 30.55 881 LEU A O 1
ATOM 1671 N N . ILE A 1 213 ? 36.029 -9.113 6.283 1.00 33.89 882 ILE A N 1
ATOM 1672 C CA . ILE A 1 213 ? 36.787 -10.323 6.563 1.00 33.76 882 ILE A CA 1
ATOM 1673 C C . ILE A 1 213 ? 37.410 -10.780 5.249 1.00 35.07 882 ILE A C 1
ATOM 1674 O O . ILE A 1 213 ? 38.585 -11.140 5.198 1.00 40.61 882 ILE A O 1
ATOM 1679 N N . LYS A 1 214 ? 36.629 -10.711 4.180 1.00 39.41 883 LYS A N 1
ATOM 1680 C CA . LYS A 1 214 ? 37.064 -11.154 2.869 1.00 42.12 883 LYS A CA 1
ATOM 1681 C C . LYS A 1 214 ? 37.419 -9.976 1.980 1.00 41.93 883 LYS A C 1
ATOM 1682 O O . LYS A 1 214 ? 37.461 -10.127 0.775 1.00 43.58 883 LYS A O 1
ATOM 1688 N N . SER A 1 215 ? 37.696 -8.807 2.568 1.00 44.66 884 SER A N 1
ATOM 1689 C CA . SER A 1 215 ? 38.038 -7.591 1.791 1.00 44.86 884 SER A CA 1
ATOM 1690 C C . SER A 1 215 ? 39.333 -7.646 0.945 1.00 43.54 884 SER A C 1
ATOM 1691 O O . SER A 1 215 ? 39.393 -7.051 -0.114 1.00 37.25 884 SER A O 1
ATOM 1694 N N . HIS A 1 216 ? 40.380 -8.279 1.456 1.00 50.16 885 HIS A N 1
ATOM 1695 C CA . HIS A 1 216 ? 41.635 -8.451 0.700 1.00 57.84 885 HIS A CA 1
ATOM 1696 C C . HIS A 1 216 ? 41.400 -9.246 -0.588 1.00 56.23 885 HIS A C 1
ATOM 1697 O O . HIS A 1 216 ? 42.034 -9.002 -1.607 1.00 58.41 885 HIS A O 1
ATOM 1704 N N . MET A 1 217 ? 40.471 -10.192 -0.534 1.00 57.35 886 MET A N 1
ATOM 1705 C CA . MET A 1 217 ? 40.156 -11.026 -1.687 1.00 62.88 886 MET A CA 1
ATOM 1706 C C . MET A 1 217 ? 39.401 -10.303 -2.799 1.00 63.21 886 MET A C 1
ATOM 1707 O O . MET A 1 217 ? 39.588 -10.628 -3.971 1.00 61.84 886 MET A O 1
ATOM 1712 N N . VAL A 1 218 ? 38.539 -9.348 -2.438 1.00 55.56 887 VAL A N 1
ATOM 1713 C CA . VAL A 1 218 ? 37.636 -8.732 -3.405 1.00 47.79 887 VAL A CA 1
ATOM 1714 C C . VAL A 1 218 ? 38.073 -7.316 -3.756 1.00 48.99 887 VAL A C 1
ATOM 1715 O O . VAL A 1 218 ? 37.335 -6.581 -4.425 1.00 48.12 887 VAL A O 1
ATOM 1719 N N . SER A 1 219 ? 39.264 -6.965 -3.286 1.00 45.00 888 SER A N 1
ATOM 1720 C CA . SER A 1 219 ? 39.905 -5.680 -3.527 1.00 46.32 888 SER A CA 1
ATOM 1721 C C . SER A 1 219 ? 39.145 -4.463 -2.990 1.00 45.15 888 SER A C 1
ATOM 1722 O O . SER A 1 219 ? 39.213 -3.376 -3.561 1.00 39.93 888 SER A O 1
ATOM 1725 N N . VAL A 1 220 ? 38.469 -4.641 -1.853 1.00 48.85 889 VAL A N 1
ATOM 1726 C CA . VAL A 1 220 ? 37.741 -3.541 -1.209 1.00 44.20 889 VAL A CA 1
ATOM 1727 C C . VAL A 1 220 ? 38.555 -2.910 -0.127 1.00 47.43 889 VAL A C 1
ATOM 1728 O O . VAL A 1 220 ? 39.233 -3.568 0.663 1.00 50.63 889 VAL A O 1
ATOM 1732 N N . ASP A 1 221 ? 38.451 -1.599 -0.090 1.00 50.02 890 ASP A N 1
ATOM 1733 C CA . ASP A 1 221 ? 39.341 -0.788 0.667 1.00 44.16 890 ASP A CA 1
ATOM 1734 C C . ASP A 1 221 ? 38.573 -0.167 1.840 1.00 39.60 890 ASP A C 1
ATOM 1735 O O . ASP A 1 221 ? 37.594 0.549 1.600 1.00 30.77 890 ASP A O 1
ATOM 1740 N N . PHE A 1 222 ? 38.984 -0.483 3.076 1.00 30.53 891 PHE A N 1
ATOM 1741 C CA . PHE A 1 222 ? 38.402 0.128 4.302 1.00 31.76 891 PHE A CA 1
ATOM 1742 C C . PHE A 1 222 ? 39.306 1.079 4.972 1.00 30.61 891 PHE A C 1
ATOM 1743 O O . PHE A 1 222 ? 40.403 0.720 5.253 1.00 30.35 891 PHE A O 1
ATOM 1751 N N . PRO A 1 223 ? 38.811 2.277 5.326 1.00 31.64 892 PRO A N 1
ATOM 1752 C CA . PRO A 1 223 ? 39.637 3.178 6.163 1.00 34.95 892 PRO A CA 1
ATOM 1753 C C . PRO A 1 223 ? 39.909 2.591 7.518 1.00 37.83 892 PRO A C 1
ATOM 1754 O O . PRO A 1 223 ? 39.077 1.877 8.047 1.00 28.93 892 PRO A O 1
ATOM 1758 N N . GLU A 1 224 ? 41.075 2.907 8.079 1.00 43.15 893 GLU A N 1
ATOM 1759 C CA . GLU A 1 224 ? 41.523 2.283 9.328 1.00 46.28 893 GLU A CA 1
ATOM 1760 C C . GLU A 1 224 ? 40.468 2.331 10.430 1.00 41.43 893 GLU A C 1
ATOM 1761 O O . GLU A 1 224 ? 40.182 1.314 11.090 1.00 34.82 893 GLU A O 1
ATOM 1767 N N . MET A 1 225 ? 39.870 3.489 10.625 1.00 33.20 894 MET A N 1
ATOM 1768 C CA . MET A 1 225 ? 39.061 3.634 11.784 1.00 36.80 894 MET A CA 1
ATOM 176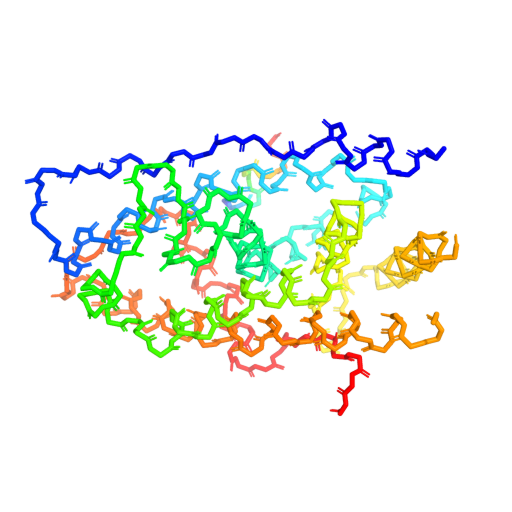9 C C . MET A 1 225 ? 37.804 2.828 11.622 1.00 33.66 894 MET A C 1
ATOM 1770 O O . MET A 1 225 ? 37.311 2.241 12.589 1.00 34.75 894 MET A O 1
ATOM 1775 N N . MET A 1 226 ? 37.327 2.725 10.394 1.00 32.33 895 MET A N 1
ATOM 1776 C CA . MET A 1 226 ? 36.129 1.970 10.139 1.00 32.52 895 MET A CA 1
ATOM 1777 C C . MET A 1 226 ? 36.444 0.467 10.325 1.00 33.30 895 MET A C 1
ATOM 1778 O O . MET A 1 226 ? 35.573 -0.269 10.795 1.00 29.69 895 MET A O 1
ATOM 1783 N N . ALA A 1 227 ? 37.668 0.043 9.993 1.00 30.15 896 ALA A N 1
ATOM 1784 C CA . ALA A 1 227 ? 38.100 -1.354 10.213 1.00 31.36 896 ALA A CA 1
ATOM 1785 C C . ALA A 1 227 ? 38.108 -1.770 11.692 1.00 35.42 896 ALA A C 1
ATOM 1786 O O . ALA A 1 227 ? 37.638 -2.862 12.019 1.00 33.77 896 ALA A O 1
ATOM 1788 N N . GLU A 1 228 ? 38.664 -0.895 12.541 1.00 33.50 897 GLU A N 1
ATOM 1789 C CA . GLU A 1 228 ? 38.638 -1.026 13.970 1.00 35.24 897 GLU A CA 1
ATOM 1790 C C . GLU A 1 228 ? 37.224 -1.078 14.503 1.00 33.24 897 GLU A C 1
ATOM 1791 O O . GLU A 1 228 ? 36.905 -1.928 15.320 1.00 35.85 897 GLU A O 1
ATOM 1797 N N . ILE A 1 229 ? 36.371 -0.166 14.054 1.00 30.85 898 ILE A N 1
ATOM 1798 C CA . ILE A 1 229 ? 35.020 -0.199 14.463 1.00 29.26 898 ILE A CA 1
ATOM 1799 C C . ILE A 1 229 ? 34.380 -1.503 14.019 1.00 30.20 898 ILE A C 1
ATOM 1800 O O . ILE A 1 229 ? 33.668 -2.157 14.796 1.00 29.87 898 ILE A O 1
ATOM 1805 N N . ILE A 1 230 ? 34.597 -1.895 12.773 1.00 28.80 899 ILE A N 1
ATOM 1806 C CA . ILE A 1 230 ? 33.975 -3.082 12.303 1.00 27.55 899 ILE A CA 1
ATOM 1807 C C . ILE A 1 230 ? 34.471 -4.305 13.067 1.00 27.63 899 ILE A C 1
ATOM 1808 O O . ILE A 1 230 ? 33.701 -5.176 13.315 1.00 31.03 899 ILE A O 1
ATOM 1813 N N . SER A 1 231 ? 35.718 -4.324 13.513 1.00 31.28 900 SER A N 1
ATOM 1814 C CA . SER A 1 231 ? 36.283 -5.511 14.091 1.00 30.79 900 SER A CA 1
ATOM 1815 C C . SER A 1 231 ? 36.078 -5.600 15.631 1.00 34.02 900 SER A C 1
ATOM 1816 O O . SER A 1 231 ? 36.023 -6.692 16.176 1.00 31.12 900 SER A O 1
ATOM 1819 N N . VAL A 1 232 ? 35.849 -4.456 16.283 1.00 29.29 901 VAL A N 1
ATOM 1820 C CA . VAL A 1 232 ? 35.769 -4.333 17.736 1.00 27.41 901 VAL A CA 1
ATOM 1821 C C . VAL A 1 232 ? 34.319 -4.111 18.196 1.00 29.73 901 VAL A C 1
ATOM 1822 O O . VAL A 1 232 ? 33.880 -4.623 19.256 1.00 31.94 901 VAL A O 1
ATOM 1826 N N . GLN A 1 233 ? 33.549 -3.334 17.448 1.00 26.08 902 GLN A N 1
ATOM 1827 C CA . GLN A 1 233 ? 32.234 -2.987 17.941 1.00 24.92 902 GLN A CA 1
ATOM 1828 C C . GLN A 1 233 ? 31.131 -3.760 17.256 1.00 24.00 902 GLN A C 1
ATOM 1829 O O . GLN A 1 233 ? 30.229 -4.267 17.925 1.00 23.40 902 GLN A O 1
ATOM 1835 N N . VAL A 1 234 ? 31.192 -3.861 15.936 1.00 23.46 903 VAL A N 1
ATOM 1836 C CA . VAL A 1 234 ? 30.092 -4.493 15.169 1.00 24.95 903 VAL A CA 1
ATOM 1837 C C . VAL A 1 234 ? 29.823 -5.983 15.619 1.00 24.82 903 VAL A C 1
ATOM 1838 O O . VAL A 1 234 ? 28.654 -6.397 15.640 1.00 21.34 903 VAL A O 1
ATOM 1842 N N . PRO A 1 235 ? 30.892 -6.744 16.045 1.00 22.16 904 PRO A N 1
ATOM 1843 C CA . PRO A 1 235 ? 30.665 -8.168 16.472 1.00 25.45 904 PRO A CA 1
ATOM 1844 C C . PRO A 1 235 ? 29.894 -8.236 17.765 1.00 26.79 904 PRO A C 1
ATOM 1845 O O . PRO A 1 235 ? 29.091 -9.172 17.977 1.00 24.65 904 PRO A O 1
ATOM 1849 N N . LYS A 1 236 ? 30.031 -7.190 18.575 1.00 27.38 905 LYS A N 1
ATOM 1850 C CA . LYS A 1 236 ? 29.200 -7.112 19.777 1.00 25.48 905 LYS A CA 1
ATOM 1851 C C . LYS A 1 236 ? 27.770 -7.132 19.453 1.00 26.31 905 LYS A C 1
ATOM 1852 O O . LYS A 1 236 ? 27.014 -7.733 20.174 1.00 31.84 905 LYS A O 1
ATOM 1858 N N . ILE A 1 237 ? 27.392 -6.485 18.360 1.00 24.52 906 ILE A N 1
ATOM 1859 C CA . ILE A 1 237 ? 26.042 -6.464 17.900 1.00 26.75 906 ILE A CA 1
ATOM 1860 C C . ILE A 1 237 ? 25.648 -7.791 17.246 1.00 28.25 906 ILE A C 1
ATOM 1861 O O . ILE A 1 237 ? 24.543 -8.275 17.428 1.00 30.98 906 ILE A O 1
ATOM 1866 N N . LEU A 1 238 ? 26.510 -8.310 16.386 1.00 27.64 907 LEU A N 1
ATOM 1867 C CA . LEU A 1 238 ? 26.118 -9.484 15.625 1.00 30.38 907 LEU A CA 1
ATOM 1868 C C . LEU A 1 238 ? 26.098 -10.693 16.575 1.00 31.91 907 LEU A C 1
ATOM 1869 O O . LEU A 1 238 ? 25.338 -11.617 16.375 1.00 30.88 907 LEU A O 1
ATOM 1874 N N . SER A 1 239 ? 26.931 -10.666 17.615 1.00 30.61 908 SER A N 1
ATOM 1875 C CA . SER A 1 239 ? 26.905 -11.741 18.586 1.00 30.55 908 SER A CA 1
ATOM 1876 C C . SER A 1 239 ? 25.834 -11.617 19.657 1.00 31.83 908 SER A C 1
ATOM 1877 O O . SER A 1 239 ? 25.751 -12.468 20.518 1.00 29.96 908 SER A O 1
ATOM 1880 N N . GLY A 1 240 ? 24.995 -10.577 19.593 1.00 32.25 909 GLY A N 1
ATOM 1881 C CA . GLY A 1 240 ? 23.906 -10.386 20.561 1.00 31.61 909 GLY A CA 1
ATOM 1882 C C . GLY A 1 240 ? 24.206 -9.743 21.920 1.00 29.07 909 GLY A C 1
ATOM 1883 O O . GLY A 1 240 ? 23.333 -9.617 22.751 1.00 30.00 909 GLY A O 1
ATOM 1884 N N . LYS A 1 241 ? 25.430 -9.297 22.137 1.00 30.41 910 LYS A N 1
ATOM 1885 C CA . LYS A 1 241 ? 25.749 -8.553 23.315 1.00 29.06 910 LYS A CA 1
ATOM 1886 C C . LYS A 1 241 ? 25.158 -7.123 23.302 1.00 35.36 910 LYS A C 1
ATOM 1887 O O . LYS A 1 241 ? 25.102 -6.465 24.356 1.00 29.38 910 LYS A O 1
ATOM 1893 N N . VAL A 1 242 ? 24.797 -6.626 22.105 1.00 31.29 911 VAL A N 1
ATOM 1894 C CA . VAL A 1 242 ? 24.408 -5.247 21.952 1.00 28.38 911 VAL A CA 1
ATOM 1895 C C . VAL A 1 242 ? 23.232 -5.284 21.021 1.00 27.57 911 VAL A C 1
ATOM 1896 O O . VAL A 1 242 ? 23.342 -5.778 19.924 1.00 31.66 911 VAL A O 1
ATOM 1900 N N . LYS A 1 243 ? 22.086 -4.850 21.517 1.00 25.66 912 LYS A N 1
ATOM 1901 C CA . LYS A 1 243 ? 20.811 -4.962 20.816 1.00 26.80 912 LYS A CA 1
ATOM 1902 C C . LYS A 1 243 ? 20.047 -3.625 20.720 1.00 28.25 912 LYS A C 1
ATOM 1903 O O . LYS A 1 243 ? 20.168 -2.808 21.598 1.00 26.19 912 LYS A O 1
ATOM 1909 N N . PRO A 1 244 ? 19.234 -3.435 19.666 1.00 28.90 913 PRO A N 1
ATOM 1910 C CA . PRO A 1 244 ? 18.343 -2.304 19.582 1.00 28.30 913 PRO A CA 1
ATOM 1911 C C . PRO A 1 244 ? 17.352 -2.308 20.688 1.00 30.97 913 PRO A C 1
ATOM 1912 O O . PRO A 1 244 ? 17.007 -3.383 21.222 1.00 25.96 913 PRO A O 1
ATOM 1916 N N . ILE A 1 245 ? 16.855 -1.116 21.006 1.00 27.64 914 ILE A N 1
ATOM 1917 C CA . ILE A 1 245 ? 15.718 -0.956 21.886 1.00 28.70 914 ILE A CA 1
ATOM 1918 C C . ILE A 1 245 ? 14.555 -0.754 20.947 1.00 31.52 914 ILE A C 1
ATOM 1919 O O . ILE A 1 245 ? 14.339 0.373 20.423 1.00 33.40 914 ILE A O 1
ATOM 1924 N N . TYR A 1 246 ? 13.859 -1.856 20.627 1.00 30.59 915 TYR A N 1
ATOM 1925 C CA . TYR A 1 246 ? 12.612 -1.800 19.834 1.00 31.79 915 TYR A CA 1
ATOM 1926 C C . TYR A 1 246 ? 11.470 -1.215 20.660 1.00 30.41 915 TYR A C 1
ATOM 1927 O O . TYR A 1 246 ? 11.378 -1.502 21.818 1.00 34.59 915 TYR A O 1
ATOM 1936 N N . PHE A 1 247 ? 10.619 -0.388 20.070 1.00 28.51 916 PHE A N 1
ATOM 1937 C CA . PHE A 1 247 ? 9.367 0.001 20.665 1.00 30.26 916 PHE A CA 1
ATOM 1938 C C . PHE A 1 247 ? 8.323 -1.167 20.648 1.00 36.68 916 PHE A C 1
ATOM 1939 O O . PHE A 1 247 ? 7.718 -1.498 21.682 1.00 31.69 916 PHE A O 1
ATOM 1947 N N . HIS A 1 248 ? 8.148 -1.766 19.469 1.00 35.21 917 HIS A N 1
ATOM 1948 C CA . HIS A 1 248 ? 7.123 -2.795 19.237 1.00 38.04 917 HIS A CA 1
ATOM 1949 C C . HIS A 1 248 ? 7.712 -4.175 19.188 1.00 40.13 917 HIS A C 1
ATOM 1950 O O . HIS A 1 248 ? 8.948 -4.344 19.144 1.00 41.37 917 HIS A O 1
ATOM 1957 N N . THR A 1 249 ? 6.807 -5.154 19.202 1.00 49.98 918 THR A N 1
ATOM 1958 C CA . THR A 1 249 ? 7.134 -6.607 19.248 1.00 55.12 918 THR A CA 1
ATOM 1959 C C . THR A 1 249 ? 8.247 -6.939 20.244 1.00 56.51 918 THR A C 1
ATOM 1960 O O . THR A 1 249 ? 9.294 -7.462 19.874 1.00 67.28 918 THR A O 1
ATOM 1964 N N . SER B 2 4 ? 42.069 4.356 19.421 1.00 54.17 6 SER B N 1
ATOM 1965 C CA . SER B 2 4 ? 42.133 5.058 18.091 1.00 56.48 6 SER B CA 1
ATOM 1966 C C . SER B 2 4 ? 40.846 5.737 17.597 1.00 52.93 6 SER B C 1
ATOM 1967 O O . SER B 2 4 ? 40.913 6.833 17.061 1.00 52.63 6 SER B O 1
ATOM 1970 N N . PHE B 2 5 ? 39.690 5.085 17.711 1.00 55.08 7 PHE B N 1
ATOM 1971 C CA . PHE B 2 5 ? 38.445 5.864 17.682 1.00 48.07 7 PHE B CA 1
ATOM 1972 C C . PHE B 2 5 ? 38.508 6.692 18.963 1.00 42.99 7 PHE B C 1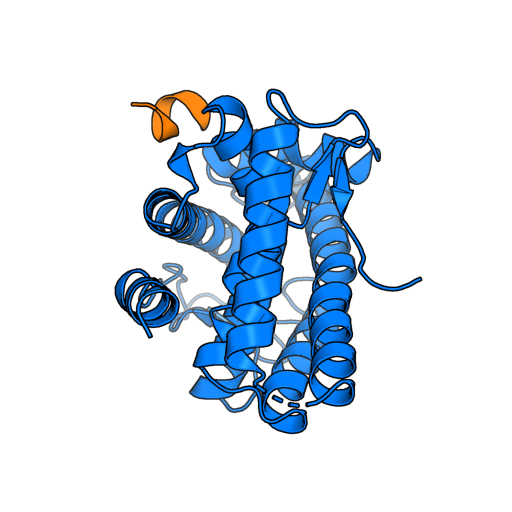
ATOM 1973 O O . PHE B 2 5 ? 38.225 7.882 18.952 1.00 40.64 7 PHE B O 1
ATOM 1981 N N . ARG B 2 6 ? 38.901 6.022 20.052 1.00 41.81 8 ARG B N 1
ATOM 1982 C CA . ARG B 2 6 ? 39.040 6.634 21.395 1.00 46.45 8 ARG B CA 1
ATOM 1983 C C . ARG B 2 6 ? 39.998 7.830 21.398 1.00 42.28 8 ARG B C 1
ATOM 1984 O O . ARG B 2 6 ? 39.622 8.916 21.819 1.00 42.78 8 ARG B O 1
ATOM 1986 N N . ASP B 2 7 ? 41.190 7.624 20.848 1.00 47.78 9 ASP B N 1
ATOM 1987 C CA . ASP B 2 7 ? 42.212 8.666 20.714 1.00 49.18 9 ASP B CA 1
ATOM 1988 C C . ASP B 2 7 ? 41.675 9.827 19.902 1.00 47.34 9 ASP B C 1
ATOM 1989 O O . ASP B 2 7 ? 41.819 10.978 20.299 1.00 45.61 9 ASP B O 1
ATOM 1994 N N . TRP B 2 8 ? 41.030 9.530 18.776 1.00 50.05 10 TRP B N 1
ATOM 1995 C CA . TRP B 2 8 ? 40.474 10.592 17.937 1.00 48.12 10 TRP B CA 1
ATOM 1996 C C . TRP B 2 8 ? 39.277 11.313 18.599 1.00 44.52 10 TRP B C 1
ATOM 1997 O O . TRP B 2 8 ? 39.080 12.508 18.413 1.00 55.53 10 TRP B O 1
ATOM 2008 N N . TYR B 2 9 ? 38.483 10.595 19.378 1.00 40.77 11 TYR B N 1
ATOM 2009 C CA . TYR B 2 9 ? 37.271 11.174 19.955 1.00 36.50 11 TYR B CA 1
ATOM 2010 C C . TYR B 2 9 ? 37.610 12.107 21.081 1.00 40.60 11 TYR B C 1
ATOM 2011 O O . TYR B 2 9 ? 37.069 13.189 21.146 1.00 38.39 11 TYR B O 1
ATOM 2020 N N . THR B 2 10 ? 38.517 11.651 21.951 1.00 49.57 12 THR B N 1
ATOM 2021 C CA . THR B 2 10 ? 38.919 12.346 23.182 1.00 47.24 12 THR B CA 1
ATOM 2022 C C . THR B 2 10 ? 40.158 13.231 23.019 1.00 56.94 12 THR B C 1
ATOM 2023 O O . THR B 2 10 ? 40.533 13.929 23.965 1.00 59.92 12 THR B O 1
ATOM 2027 N N . SER B 2 11 ? 40.777 13.230 21.832 1.00 64.95 13 SER B N 1
ATOM 2028 C CA . SER B 2 11 ? 42.033 13.958 21.606 1.00 68.77 13 SER B CA 1
ATOM 2029 C C . SER B 2 11 ? 41.960 15.382 22.157 1.00 70.24 13 SER B C 1
ATOM 2030 O O . SER B 2 11 ? 40.996 16.089 21.892 1.00 62.83 13 SER B O 1
#

Foldseek 3Di:
DVQLVQLVVLPDDADALPQDPVPDLAQQRLQQSVQSSLVRQLVSVLSSQVSHPLSVVDDPVQSVQLSLVLSLLLLLLVQLQCCCVPVNLQWGPSGPNRTGHQVSCVNNVNVVLRVLSSVLSNLCVVLVPDPSLSSLLSSLSSLWKAFPVADPPRVSSVVVNVVSVVVSPVVCCDVVNVVSSLVSSQSSVVSSLVVLVVVLVCLVCVVVRVHDHDPVVSVSSVPRSVCDVVRRMGTRRPDD/DVVVVVVD

InterPro domains:
  IPR000536 Nuclear hormone receptor, ligand-binding domain [PF00104] (699-878)
  IPR000536 Nuclear hormone receptor, ligand-binding domain [PS51843] (669-900)
  IPR000536 Nuclear hormone receptor, ligand-binding domain [SM00430] (707-871)
  IPR001103 Androgen receptor [PF02166] (6-449)
  IPR001103 Androgen receptor [PR00521] (6-25)
  IPR001103 Androgen receptor [PR00521] (27-45)
  IPR001103 Androgen receptor [PR00521] (169-188)
  IPR001103 Androgen receptor [PR00521] (218-238)
  IPR001103 Androgen receptor [PR00521] (264-284)
  IPR001103 Androgen receptor [PR00521] (301-321)
  IPR001103 Androgen receptor [PR00521] (346-368)
  IPR001103 Androgen receptor [PR00521] (382-401)
  IPR001103 Androgen receptor [PR00521] (432-449)
  IPR001628 Zinc finger, nuclear hormone receptor-type [PF00105] (558-626)
  IPR001628 Zinc finger, nuclear hormone receptor-type [PR00047] (560-576)
  IPR001628 Zinc finger, nuclear hormone receptor-type [PR00047] (576-591)
  IPR001628 Zinc finger, nuclear hormone receptor-type [PR00047] (609-617)
  IPR001628 Zinc finger, nuclear hormone receptor-type [PR00047] (617-625)
  IPR001628 Zinc finger, nuclear hormone receptor-type [PS00031] (560-586)
  IPR001628 Zinc finger, nuclear hormone receptor-type [PS51030] (557-632)

Secondary structure (DSSP, 8-state):
-HHHHHHHHH----------TTS---HHHHHHHHHHHHHHHHHHHHHHHHTSTTGGGS-HHHHHHHHHHHHHHHHHHHHHHHHHHHHTTSSEEEETTEEE-HHHHHHTT-HHHHHHHHHHHHHHHHTT--HHHHHHHHHHHHTSEEETT--TTHHHHHHHHHHHHHHHHHHH--HHHHHHHHHHHHHHHHHHHHHHHHHHHHHHTTTTTT----HHHHHHHHHTHHHHHTTSEEE--S--/-HHHHHH-

GO terms:
  GO:0045944 positive regulation of transcription by RNA polymerase II (P, IDA)
  GO:0005634 nucleus (C, IDA)
  GO:0005737 cytoplasm (C, IDA)
  GO:0045944 positive regulation of transcription by RNA polymerase II (P, IMP)
  GO:0004879 nuclear receptor activity (F, IDA)
  GO:0001223 transcription coactivator binding (F, IDA)
  GO:0030520 estrogen receptor signaling pathway (P, IDA)
  GO:0030521 androgen receptor signaling pathway (P, IDA)
  GO:0071391 cellular response to estrogen stimulus (P, IDA)
  GO:0071394 cellular response to testosterone stimulus (P, IDA)
  GO:0001223 transcription coactivator binding (F, IPI)
  GO:0001091 RNA polymerase II general transcription initiation factor binding (F, IPI)
  GO:0051117 ATPase binding (F, IDA)
  GO:0032991 protein-containing complex (C, IDA)
  GO:0000978 RNA polymerase II cis-regulatory region sequence-specific DNA binding (F, IDA)
  GO:0001228 DNA-binding transcription activator activity, RNA polymerase II-specific (F, IDA)
  GO:0005497 androgen binding (F, IDA)
  GO:0003682 chromatin binding (F, IDA)
  GO:0003700 DNA-binding transcription factor activity (F, IDA)
  GO:0005634 nucleus (C, EXP)

Solvent-accessible surface area: 11689 Å² total; per-residue (Å²): 131,145,19,23,85,46,2,86,89,38,58,44,58,119,21,57,2,56,17,68,82,131,103,102,33,48,20,28,29,0,5,30,14,27,18,55,5,8,40,88,20,0,43,62,16,4,131,11,0,66,49,7,44,30,0,159,96,4,73,67,52,3,6,24,17,0,0,13,10,4,10,27,6,3,32,5,0,18,4,0,36,60,0,50,68,82,36,121,11,70,66,0,41,22,1,58,34,0,31,0,66,76,123,26,1,87,77,0,148,11,81,72,19,0,50,83,3,50,96,6,0,61,45,0,26,150,35,145,8,54,69,60,13,6,15,0,0,10,0,0,4,0,0,7,9,28,26,96,146,25,20,133,56,47,169,109,1,73,92,13,28,91,67,4,38,112,28,0,62,164,41,28,106,103,100,171,46,55,116,44,0,1,82,7,8,16,43,0,14,47,5,5,112,62,10,9,68,33,22,58,61,4,33,123,99,12,165,158,41,86,11,98,29,24,160,24,16,28,53,6,10,64,75,26,7,38,74,10,30,82,29,138,3,108,36,48,93,65,48,172,76,4,45,104,87,12,79,125

B-factor: mean 35.65, std 11.39, range [16.52, 93.88]

Sequence (248 aa):
PIFLNVLEAIEPGVVCAGHDNNQPDSFAALLSSLNELGERQLVHVVKWAKALPGFRNLHVDDQMAVIQYSLMGLMVFAMGWRSFTNVNSAMLYFAPDLVFNEYRMHHKSRMYSQCVRMRHLSQEFGWLQITPQEFLCCMKALLLFSIIPVDGLKNQKFFDELRMNYIKELDRIIACSRRFYQLTKLLDSVQPIARELHQFTFDLLIKSHMVSVDFPEMMAEIISVQVPKILSGKVKPIYFHTSFRDWYTS

Organism: Homo sapiens (NCBI:txid9606)

Radius of gyration: 17.49 Å; Cα contacts (8 Å, |Δi|>4): 303; chains: 2; bounding box: 44×38×49 Å